Protein AF-A0A818TMG9-F1 (afdb_monomer)

Solvent-accessible surface area (backbone atoms only — not comparable to full-atom values): 14726 Å² total; per-residue (Å²): 117,69,69,59,56,52,51,51,50,52,51,52,54,36,52,55,29,45,72,35,75,83,38,34,40,68,67,54,45,50,50,51,46,13,65,74,52,80,69,39,73,81,71,35,60,86,77,73,32,95,39,64,68,59,38,59,67,67,41,64,84,41,36,49,74,47,98,86,59,34,30,35,49,52,77,47,87,91,46,41,65,60,38,54,53,46,64,66,52,84,73,81,87,70,95,73,90,76,69,72,63,61,55,57,51,53,54,50,51,52,51,48,56,51,48,52,54,50,51,54,50,50,52,51,52,53,48,53,51,50,55,57,50,49,56,56,51,53,50,49,52,51,51,53,51,53,54,52,52,53,51,56,55,50,53,59,58,68,77,42,61,64,64,56,47,55,69,49,39,72,75,70,58,78,70,61,100,72,84,87,75,86,82,87,82,79,88,83,83,75,87,87,76,92,72,78,87,75,96,78,71,88,81,86,71,87,80,78,73,69,70,68,72,69,59,66,78,67,69,67,63,67,65,61,59,51,51,53,51,53,54,51,54,61,66,71,74,113

Radius of gyration: 45.26 Å; Cα contacts (8 Å, |Δi|>4): 96; chains: 1; bounding box: 99×104×79 Å

Foldseek 3Di:
DVVVVVVVVLVLLLVVQLLDLQADALVRSQVVSCVVVVNDGDPQVVVPDPDSVVSVVVVVVFWDADPVRGIHGQDDPVCVVSSVVSNPDDDPDPDDPDRPVVVVVVNVVVVVVVVVVVVVVVVVVVVVVVVVVVVVVVVVVVVVVVVVVVVVVVVVCVPPVPVVCVVCVVVVCVPPPPPPPPDPPPPPDDDDDDDDDDPDDDPPDDDDPPPVVVVVVPPPPVVVVVVVVVVVVVVVVD

pLDDT: mean 73.1, std 17.94, range [38.41, 95.94]

Structure (mmCIF, N/CA/C/O backbone):
data_AF-A0A818TMG9-F1
#
_entry.id   AF-A0A818TMG9-F1
#
loop_
_atom_site.group_PDB
_atom_site.id
_atom_site.type_symbol
_atom_site.label_atom_id
_atom_site.label_alt_id
_atom_site.label_comp_id
_atom_site.label_asym_id
_atom_site.label_entity_id
_atom_site.label_seq_id
_atom_site.pdbx_PDB_ins_code
_atom_site.Cartn_x
_atom_site.Cartn_y
_atom_site.Cartn_z
_atom_site.occupancy
_atom_site.B_iso_or_equiv
_atom_site.auth_seq_id
_atom_site.auth_comp_id
_atom_site.auth_asym_id
_atom_site.auth_atom_id
_atom_site.pdbx_PDB_model_num
ATOM 1 N N . MET A 1 1 ? 17.417 10.042 -9.779 1.00 57.03 1 MET A N 1
ATOM 2 C CA . MET A 1 1 ? 16.668 11.303 -9.579 1.00 57.03 1 MET A CA 1
ATOM 3 C C . MET A 1 1 ? 15.155 11.076 -9.611 1.00 57.03 1 MET A C 1
ATOM 5 O O . MET A 1 1 ? 14.476 11.553 -8.721 1.00 57.03 1 MET A O 1
ATOM 9 N N . THR A 1 2 ? 14.623 10.282 -10.547 1.00 68.62 2 THR A N 1
ATOM 10 C CA . THR A 1 2 ? 13.173 10.015 -10.686 1.00 68.62 2 THR A CA 1
ATOM 11 C C . THR A 1 2 ? 12.514 9.327 -9.482 1.00 68.62 2 THR A C 1
ATOM 13 O O . THR A 1 2 ? 11.373 9.634 -9.156 1.00 68.62 2 THR A O 1
ATOM 16 N N . LEU A 1 3 ? 13.229 8.436 -8.782 1.00 75.69 3 LEU A N 1
ATOM 17 C CA . LEU A 1 3 ? 12.678 7.707 -7.631 1.00 75.69 3 LEU A CA 1
ATOM 18 C C . LEU A 1 3 ? 12.387 8.595 -6.408 1.00 75.69 3 LEU A C 1
ATOM 20 O O . LEU A 1 3 ? 11.441 8.303 -5.683 1.00 75.69 3 LEU A O 1
ATOM 24 N N . SER A 1 4 ? 13.160 9.666 -6.170 1.00 87.12 4 SER A N 1
ATOM 25 C CA . SER A 1 4 ? 12.869 10.576 -5.047 1.00 87.12 4 SER A CA 1
ATOM 26 C C . SER A 1 4 ? 11.625 11.408 -5.335 1.00 87.12 4 SER A C 1
ATOM 28 O O . SER A 1 4 ? 10.724 11.456 -4.506 1.00 87.12 4 SER A O 1
ATOM 30 N N . LEU A 1 5 ? 11.524 11.942 -6.556 1.00 91.25 5 LEU A N 1
ATOM 31 C CA . LEU A 1 5 ? 10.373 12.722 -7.004 1.00 91.25 5 LEU A CA 1
ATOM 32 C C . LEU A 1 5 ? 9.076 11.899 -6.994 1.00 91.25 5 LEU A C 1
ATOM 34 O O . LEU A 1 5 ? 8.038 12.386 -6.559 1.00 91.25 5 LEU A O 1
ATOM 38 N N . LEU A 1 6 ? 9.127 10.635 -7.433 1.00 93.25 6 LEU A N 1
ATOM 39 C CA . LEU A 1 6 ? 7.961 9.751 -7.370 1.00 93.25 6 LEU A CA 1
ATOM 40 C C . LEU A 1 6 ? 7.491 9.558 -5.923 1.00 93.25 6 LEU A C 1
ATOM 42 O O . LEU A 1 6 ? 6.294 9.602 -5.657 1.00 93.25 6 LEU A O 1
ATOM 46 N N . ASN A 1 7 ? 8.419 9.360 -4.985 1.00 93.88 7 ASN A N 1
ATOM 47 C CA . ASN A 1 7 ? 8.078 9.185 -3.575 1.00 93.88 7 ASN A CA 1
ATOM 48 C C . ASN A 1 7 ? 7.481 10.454 -2.957 1.00 93.88 7 ASN A C 1
ATOM 50 O O . ASN A 1 7 ? 6.524 10.347 -2.194 1.00 93.88 7 ASN A O 1
ATOM 54 N N . GLU A 1 8 ? 8.001 11.630 -3.304 1.00 93.00 8 GLU A N 1
ATOM 55 C CA . GLU A 1 8 ? 7.434 12.920 -2.889 1.00 93.00 8 GLU A CA 1
ATOM 56 C C . GLU A 1 8 ? 5.980 13.042 -3.359 1.00 93.00 8 GLU A C 1
ATOM 58 O O . GLU A 1 8 ? 5.075 13.195 -2.540 1.00 93.00 8 GLU A O 1
ATOM 63 N N . ILE A 1 9 ? 5.722 12.806 -4.646 1.00 94.62 9 ILE A N 1
ATOM 64 C CA . ILE A 1 9 ? 4.367 12.864 -5.214 1.00 94.62 9 ILE A CA 1
ATOM 65 C C . ILE A 1 9 ? 3.441 11.827 -4.575 1.00 94.62 9 ILE A C 1
ATOM 67 O O . ILE A 1 9 ? 2.286 12.123 -4.275 1.00 94.62 9 ILE A O 1
ATOM 71 N N . LYS A 1 10 ? 3.935 10.613 -4.302 1.00 94.81 10 LYS A N 1
ATOM 72 C CA . LYS A 1 10 ? 3.170 9.589 -3.576 1.00 94.81 10 LYS A CA 1
ATOM 73 C C . LYS A 1 10 ? 2.763 10.060 -2.176 1.00 94.81 10 LYS A C 1
ATOM 75 O O . LYS A 1 10 ? 1.670 9.729 -1.716 1.00 94.81 10 LYS A O 1
ATOM 80 N N . ILE A 1 11 ? 3.630 10.794 -1.479 1.00 93.75 11 ILE A N 1
ATOM 81 C CA . ILE A 1 11 ? 3.336 11.352 -0.152 1.00 93.75 11 ILE A CA 1
ATOM 82 C C . ILE A 1 11 ? 2.299 12.473 -0.265 1.00 93.75 11 ILE A C 1
ATOM 84 O O . ILE A 1 11 ? 1.338 12.485 0.507 1.00 93.75 11 ILE A O 1
ATOM 88 N N . GLU A 1 12 ? 2.446 13.365 -1.241 1.00 94.75 12 GLU A N 1
ATOM 89 C CA . GLU A 1 12 ? 1.509 14.465 -1.499 1.00 94.75 12 GLU A CA 1
ATOM 90 C C . GLU A 1 12 ? 0.109 13.940 -1.843 1.00 94.75 12 GLU A C 1
ATOM 92 O O . GLU A 1 12 ? -0.856 14.268 -1.152 1.00 94.75 12 GLU A O 1
ATOM 97 N N . ILE A 1 13 ? -0.003 13.041 -2.830 1.00 95.62 13 ILE A N 1
ATOM 98 C CA . ILE A 1 13 ? -1.274 12.411 -3.226 1.00 95.62 13 ILE A CA 1
ATOM 99 C C . ILE A 1 13 ? -1.918 11.708 -2.032 1.00 95.62 13 ILE A C 1
ATOM 101 O O . ILE A 1 13 ? -3.108 11.884 -1.771 1.00 95.62 13 ILE A O 1
ATOM 105 N N . ARG A 1 14 ? -1.143 10.928 -1.270 1.00 94.69 14 ARG A N 1
ATOM 106 C CA . ARG A 1 14 ? -1.666 10.236 -0.087 1.00 94.69 14 ARG A CA 1
ATOM 107 C C . ARG A 1 14 ? -2.196 11.231 0.949 1.00 94.69 14 ARG A C 1
ATOM 109 O O . ARG A 1 14 ? -3.233 10.972 1.550 1.00 94.69 14 ARG A O 1
ATOM 116 N N . SER A 1 15 ? -1.518 12.359 1.142 1.00 93.31 15 SER A N 1
ATOM 117 C CA . SER A 1 15 ? -1.939 13.398 2.090 1.00 93.31 15 SER A CA 1
ATOM 118 C C . SER A 1 15 ? -3.270 14.036 1.684 1.00 93.31 15 SER A C 1
ATOM 120 O O . SER A 1 15 ? -4.144 14.201 2.535 1.00 93.31 15 SER A O 1
ATOM 122 N N . LEU A 1 16 ? -3.458 14.308 0.389 1.00 94.94 16 LEU A N 1
ATOM 123 C CA . LEU A 1 16 ? -4.722 14.806 -0.173 1.00 94.94 16 LEU A CA 1
ATOM 124 C C . LEU A 1 16 ? -5.857 13.784 -0.036 1.00 94.94 16 LEU A C 1
ATOM 126 O O . LEU A 1 16 ? -6.971 14.111 0.365 1.00 94.94 16 LEU A O 1
ATOM 130 N N . LEU A 1 17 ? -5.575 12.513 -0.312 1.00 94.69 17 LEU A N 1
ATOM 131 C CA . LEU A 1 17 ? -6.577 11.457 -0.189 1.00 94.69 17 LEU A CA 1
ATOM 132 C C . LEU A 1 17 ? -6.974 11.197 1.273 1.00 94.69 17 LEU A C 1
ATOM 134 O O . LEU A 1 17 ? -8.136 10.909 1.541 1.00 94.69 17 LEU A O 1
ATOM 138 N N . ILE A 1 18 ? -6.042 11.313 2.227 1.00 93.56 18 ILE A N 1
ATOM 139 C CA . ILE A 1 18 ? -6.335 11.167 3.664 1.00 93.56 18 ILE A CA 1
ATOM 140 C C . ILE A 1 18 ? -7.182 12.329 4.185 1.00 93.56 18 ILE A C 1
ATOM 142 O O . ILE A 1 18 ? -8.024 12.111 5.056 1.00 93.56 18 ILE A O 1
ATOM 146 N N . SER A 1 19 ? -6.971 13.551 3.689 1.00 91.00 19 SER A N 1
ATOM 147 C CA . SER A 1 19 ? -7.768 14.709 4.104 1.00 91.00 19 SER A CA 1
ATOM 148 C C . SER A 1 19 ? -9.190 14.677 3.529 1.00 91.00 19 SER A C 1
ATOM 150 O O . SER A 1 19 ? -10.103 15.247 4.134 1.00 91.00 19 SER A O 1
ATOM 152 N N . SER A 1 20 ? -9.415 13.959 2.421 1.00 90.31 20 SER A N 1
ATOM 153 C CA . SER A 1 20 ? -10.741 13.775 1.830 1.00 90.31 20 SER A CA 1
ATOM 154 C C . SER A 1 20 ? -11.499 12.576 2.411 1.00 90.31 20 SER A C 1
ATOM 156 O O . SER A 1 20 ? -11.312 11.418 2.036 1.00 90.31 20 SER A O 1
ATOM 158 N N . LYS A 1 21 ? -12.467 12.871 3.283 1.00 87.06 21 LYS A N 1
ATOM 159 C CA . LYS A 1 21 ? -13.330 11.873 3.939 1.00 87.06 21 LYS A CA 1
ATOM 160 C C . LYS A 1 21 ? -14.105 10.958 2.976 1.00 87.06 21 LYS A C 1
ATOM 162 O O . LYS A 1 21 ? -14.376 9.800 3.302 1.00 87.06 21 LYS A O 1
ATOM 167 N N . ASN A 1 22 ? -14.525 11.490 1.827 1.00 87.44 22 ASN A N 1
ATOM 168 C CA . ASN A 1 22 ? -15.419 10.800 0.889 1.00 87.44 22 ASN A CA 1
ATOM 169 C C . ASN A 1 22 ? -14.693 10.252 -0.348 1.00 87.44 22 ASN A C 1
ATOM 171 O O . ASN A 1 22 ? -15.359 9.701 -1.227 1.00 87.44 22 ASN A O 1
ATOM 175 N N . GLY A 1 23 ? -13.362 10.357 -0.389 1.00 90.38 23 GLY A N 1
ATOM 176 C CA . GLY A 1 23 ? -12.576 10.112 -1.594 1.00 90.38 23 GLY A CA 1
ATOM 177 C C . GLY A 1 23 ? -12.655 11.282 -2.573 1.00 90.38 23 GLY A C 1
ATOM 178 O O . GLY A 1 23 ? -13.418 12.228 -2.369 1.00 90.38 23 GLY A O 1
ATOM 179 N N . LEU A 1 24 ? -11.842 11.217 -3.621 1.00 94.19 24 LEU A N 1
ATOM 180 C CA . LEU A 1 24 ? -11.755 12.233 -4.672 1.00 94.19 24 LEU A CA 1
ATOM 181 C C . LEU A 1 24 ? -11.955 11.576 -6.034 1.00 94.19 24 LEU A C 1
ATOM 183 O O . LEU A 1 24 ? -11.473 10.471 -6.266 1.00 94.19 24 LEU A O 1
ATOM 187 N N . THR A 1 25 ? -12.651 12.236 -6.944 1.00 95.62 25 THR A N 1
ATOM 188 C CA . THR A 1 25 ? -12.585 11.887 -8.370 1.00 95.62 25 THR A CA 1
ATOM 189 C C . THR A 1 25 ? -11.199 12.214 -8.936 1.00 95.62 25 THR A C 1
ATOM 191 O O . THR A 1 25 ? -10.402 12.903 -8.298 1.00 95.62 25 THR A O 1
ATOM 194 N N . GLU A 1 26 ? -10.883 11.710 -10.131 1.00 95.19 26 GLU A N 1
ATOM 195 C CA . GLU A 1 26 ? -9.617 12.036 -10.804 1.00 95.19 26 GLU A CA 1
ATOM 196 C C . GLU A 1 26 ? -9.458 13.552 -11.006 1.00 95.19 26 GLU A C 1
ATOM 198 O O . GLU A 1 26 ? -8.417 14.107 -10.660 1.00 95.19 26 GLU A O 1
ATOM 203 N N . ASP A 1 27 ? -10.523 14.227 -11.446 1.00 94.38 27 ASP A N 1
ATOM 204 C CA . ASP A 1 27 ? -10.530 15.677 -11.657 1.00 94.38 27 ASP A CA 1
ATOM 205 C C . ASP A 1 27 ? -10.357 16.458 -10.347 1.00 94.38 27 ASP A C 1
ATOM 207 O O . ASP A 1 27 ? -9.554 17.391 -10.282 1.00 94.38 27 ASP A O 1
ATOM 211 N N . GLU A 1 28 ? -11.069 16.062 -9.283 1.00 94.69 28 GLU A N 1
ATOM 212 C CA . GLU A 1 28 ? -10.927 16.671 -7.952 1.00 94.69 28 GLU A CA 1
ATOM 213 C C . GLU A 1 28 ? -9.511 16.478 -7.403 1.00 94.69 28 GLU A C 1
ATOM 215 O O . GLU A 1 28 ? -8.923 17.420 -6.882 1.00 94.69 28 GLU A O 1
ATOM 220 N N . LEU A 1 29 ? -8.921 15.290 -7.572 1.00 95.88 29 LEU A N 1
ATOM 221 C CA . LEU A 1 29 ? -7.553 15.023 -7.136 1.00 95.88 29 LEU A CA 1
ATOM 222 C C . LEU A 1 29 ? -6.546 15.899 -7.888 1.00 95.88 29 LEU A C 1
ATOM 224 O O . LEU A 1 29 ? -5.635 16.448 -7.271 1.00 95.88 29 LEU A O 1
ATOM 228 N N . CYS A 1 30 ? -6.691 16.045 -9.204 1.00 94.38 30 CYS A N 1
ATOM 229 C CA . CYS A 1 30 ? -5.815 16.904 -9.999 1.00 94.38 30 CYS A CA 1
ATOM 230 C C . CYS A 1 30 ? -5.963 18.380 -9.632 1.00 94.38 30 CYS A C 1
ATOM 232 O O . CYS A 1 30 ? -4.962 19.097 -9.552 1.00 94.38 30 CYS A O 1
ATOM 234 N N . HIS A 1 31 ? -7.194 18.823 -9.383 1.00 93.81 31 HIS A N 1
ATOM 235 C CA . HIS A 1 31 ? -7.480 20.172 -8.921 1.00 93.81 31 HIS A CA 1
ATOM 236 C C . HIS A 1 31 ? -6.847 20.443 -7.551 1.00 93.81 31 HIS A C 1
ATOM 238 O O . HIS A 1 31 ? -6.072 21.390 -7.408 1.00 93.81 31 HIS A O 1
ATOM 244 N N . ASP A 1 32 ? -7.102 19.576 -6.571 1.00 94.12 32 ASP A N 1
ATOM 245 C CA . ASP A 1 32 ? -6.579 19.703 -5.211 1.00 94.12 32 ASP A CA 1
ATOM 246 C C . ASP A 1 32 ? -5.051 19.610 -5.185 1.00 94.12 32 ASP A C 1
ATOM 248 O O . ASP A 1 32 ? -4.397 20.364 -4.465 1.00 94.12 32 ASP A O 1
ATOM 252 N N . TYR A 1 33 ? -4.461 18.745 -6.016 1.00 95.69 33 TYR A N 1
ATOM 253 C CA . TYR A 1 33 ? -3.010 18.656 -6.179 1.00 95.69 33 TYR A CA 1
ATOM 254 C C . TYR A 1 33 ? -2.419 19.962 -6.704 1.00 95.69 33 TYR A C 1
ATOM 256 O O . TYR A 1 33 ? -1.413 20.440 -6.178 1.00 95.69 33 TYR A O 1
ATOM 264 N N . SER A 1 34 ? -3.063 20.564 -7.705 1.00 93.62 34 SER A N 1
ATOM 265 C CA . SER A 1 34 ? -2.645 21.857 -8.240 1.00 93.62 34 SER A CA 1
ATOM 266 C C . SER A 1 34 ? -2.726 22.949 -7.177 1.00 93.62 34 SER A C 1
ATOM 268 O O . SER A 1 34 ? -1.765 23.695 -6.994 1.00 93.62 34 SER A O 1
ATOM 270 N N . LEU A 1 35 ? -3.813 23.006 -6.407 1.00 91.62 35 LEU A N 1
ATOM 271 C CA . LEU A 1 35 ? -3.950 23.968 -5.312 1.00 91.62 35 LEU A CA 1
ATOM 272 C C . LEU A 1 35 ? -2.899 23.761 -4.215 1.00 91.62 35 LEU A C 1
ATOM 274 O O . LEU A 1 35 ? -2.324 24.733 -3.726 1.00 91.62 35 LEU A O 1
ATOM 278 N N . PHE A 1 36 ? -2.626 22.510 -3.853 1.00 91.50 36 PHE A N 1
ATOM 279 C CA . PHE A 1 36 ? -1.655 22.153 -2.823 1.00 91.50 36 PHE A CA 1
ATOM 280 C C . PHE A 1 36 ? -0.215 22.496 -3.229 1.00 91.50 36 PHE A C 1
ATOM 282 O O . PHE A 1 36 ? 0.558 22.985 -2.408 1.00 91.50 36 PHE A O 1
ATOM 289 N N . ASN A 1 37 ? 0.131 22.319 -4.507 1.00 90.44 37 ASN A N 1
ATOM 290 C CA . ASN A 1 37 ? 1.486 22.499 -5.030 1.00 90.44 37 ASN A CA 1
ATOM 291 C C . ASN A 1 37 ? 1.687 23.817 -5.792 1.00 90.44 37 ASN A C 1
ATOM 2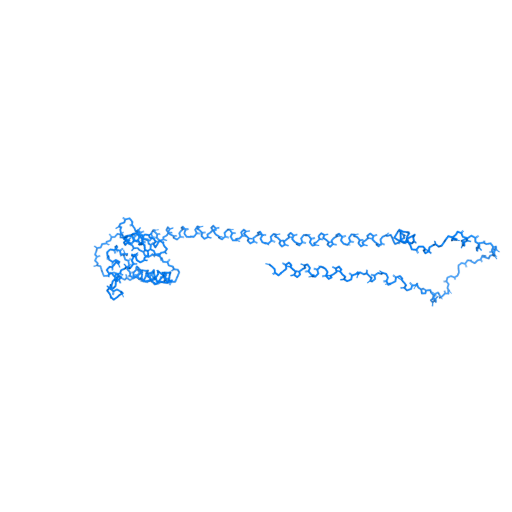93 O O . ASN A 1 37 ? 2.374 23.856 -6.813 1.00 90.44 37 ASN A O 1
ATOM 297 N N . SER A 1 38 ? 1.112 24.918 -5.298 1.00 89.94 38 SER A N 1
ATOM 298 C CA . SER A 1 38 ? 1.291 26.263 -5.879 1.00 89.94 38 SER A CA 1
ATOM 299 C C . SER A 1 38 ? 0.966 26.331 -7.380 1.00 89.94 38 SER A C 1
ATOM 301 O O . SER A 1 38 ? 1.742 26.856 -8.174 1.00 89.94 38 SER A O 1
ATOM 303 N N . GLN A 1 39 ? -0.186 25.785 -7.770 1.00 86.94 39 GLN A N 1
ATOM 304 C CA . GLN A 1 39 ? -0.701 25.703 -9.145 1.00 86.94 39 GLN A CA 1
ATOM 305 C C . GLN A 1 39 ? 0.080 24.771 -10.086 1.00 86.94 39 GLN A C 1
ATOM 307 O O . GLN A 1 39 ? -0.144 24.773 -11.297 1.00 86.94 39 GLN A O 1
ATOM 312 N N . ARG A 1 40 ? 0.962 23.917 -9.559 1.00 88.81 40 ARG A N 1
ATOM 313 C CA . ARG A 1 40 ? 1.687 22.931 -10.367 1.00 88.81 40 ARG A CA 1
ATOM 314 C C . ARG A 1 40 ? 0.791 21.755 -10.764 1.00 88.81 40 ARG A C 1
ATOM 316 O O . ARG A 1 40 ? 0.129 21.154 -9.927 1.00 88.81 40 ARG A O 1
ATOM 323 N N . LEU A 1 41 ? 0.815 21.387 -12.044 1.00 91.69 41 LEU A N 1
ATOM 324 C CA . LEU A 1 41 ? 0.120 20.196 -12.539 1.00 91.69 41 LEU A CA 1
ATOM 325 C C . LEU A 1 41 ? 0.798 18.906 -12.064 1.00 91.69 41 LEU A C 1
ATOM 327 O O . LEU A 1 41 ? 2.013 18.866 -11.859 1.00 91.69 41 LEU A O 1
ATOM 331 N N . LEU A 1 42 ? 0.006 17.840 -11.937 1.00 92.75 42 LEU A N 1
ATOM 332 C CA . LEU A 1 42 ? 0.506 16.508 -11.615 1.00 92.75 42 LEU A CA 1
ATOM 333 C C . LEU A 1 42 ? 1.447 16.022 -12.736 1.00 92.75 42 LEU A C 1
ATOM 335 O O . LEU A 1 42 ? 0.992 15.894 -13.872 1.00 92.75 42 LEU A O 1
ATOM 339 N N . PRO A 1 43 ? 2.737 15.748 -12.465 1.00 92.44 43 PRO A N 1
ATOM 340 C CA . PRO A 1 43 ? 3.714 15.471 -13.518 1.00 92.44 43 PRO A CA 1
ATOM 341 C C . PRO A 1 43 ? 3.753 13.975 -13.880 1.00 92.44 43 PRO A C 1
ATOM 343 O O . PRO A 1 43 ? 4.725 13.276 -13.594 1.00 92.44 43 PRO A O 1
ATOM 346 N N . TYR A 1 44 ? 2.666 13.457 -14.458 1.00 94.00 44 TYR A N 1
ATOM 347 C CA . TYR A 1 44 ? 2.547 12.045 -14.862 1.00 94.00 44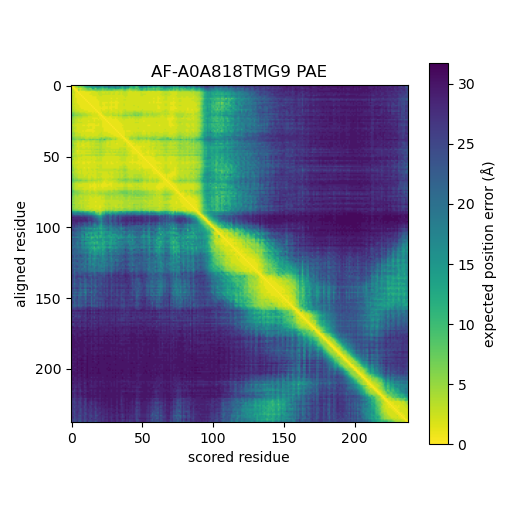 TYR A CA 1
ATOM 348 C C . TYR A 1 44 ? 3.409 11.694 -16.088 1.00 94.00 44 TYR A C 1
ATOM 350 O O . TYR A 1 44 ? 3.917 10.577 -16.209 1.00 94.00 44 TYR A O 1
ATOM 358 N N . ASP A 1 45 ? 3.609 12.671 -16.966 1.00 93.81 45 ASP A N 1
ATOM 359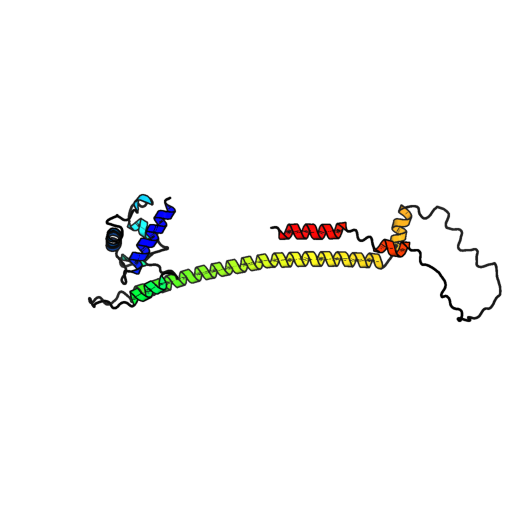 C CA . ASP A 1 45 ? 4.401 12.610 -18.193 1.00 93.81 45 ASP A CA 1
ATOM 360 C C . ASP A 1 45 ? 5.883 12.323 -17.915 1.00 93.81 45 ASP A C 1
ATOM 362 O O . ASP A 1 45 ? 6.503 11.502 -18.592 1.00 93.81 45 ASP A O 1
ATOM 366 N N . ILE A 1 46 ? 6.434 12.913 -16.849 1.00 92.75 46 ILE A N 1
ATOM 367 C CA . ILE A 1 46 ? 7.829 12.711 -16.423 1.00 92.75 46 ILE A CA 1
ATOM 368 C C . ILE A 1 46 ? 8.098 11.244 -16.042 1.00 92.75 46 ILE A C 1
ATOM 370 O O . ILE A 1 46 ? 9.233 10.770 -16.134 1.00 92.75 46 ILE A O 1
ATOM 374 N N . PHE A 1 47 ? 7.063 10.502 -15.637 1.00 92.38 47 PHE A N 1
ATOM 375 C CA . PHE A 1 47 ? 7.164 9.080 -15.302 1.00 92.38 47 PHE A CA 1
ATOM 376 C C . PHE A 1 47 ? 6.862 8.144 -16.481 1.00 92.38 47 PHE A C 1
ATOM 378 O O . PHE A 1 47 ? 6.889 6.928 -16.301 1.00 92.38 47 PHE A O 1
ATOM 385 N N . GLY A 1 48 ? 6.618 8.686 -17.679 1.00 93.44 48 GLY A N 1
ATOM 386 C CA . GLY A 1 48 ? 6.385 7.911 -18.899 1.00 93.44 48 GLY A CA 1
ATOM 387 C C . GLY A 1 48 ? 4.942 7.446 -19.100 1.00 9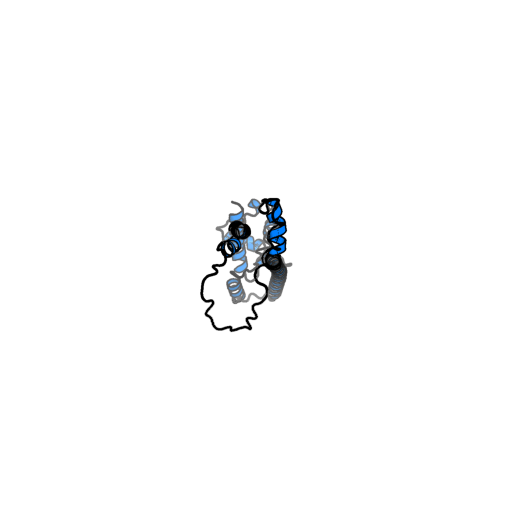3.44 48 GLY A C 1
ATOM 388 O O . GLY A 1 48 ? 4.713 6.549 -19.908 1.00 93.44 48 GLY A O 1
ATOM 389 N N . TYR A 1 49 ? 3.974 8.030 -18.389 1.00 95.88 49 TYR A N 1
ATOM 390 C CA . TYR A 1 49 ? 2.556 7.721 -18.583 1.00 95.88 49 TYR A CA 1
ATOM 391 C C . TYR A 1 49 ? 1.926 8.648 -19.621 1.00 95.88 49 TYR A C 1
ATOM 393 O O . TYR A 1 49 ? 2.207 9.844 -19.655 1.00 95.88 49 TYR A O 1
ATOM 401 N N . SER A 1 50 ? 1.048 8.094 -20.458 1.00 94.19 50 SER A N 1
ATOM 402 C CA . SER A 1 50 ? 0.321 8.857 -21.481 1.00 94.19 50 SER A CA 1
ATOM 403 C C . SER A 1 50 ? -0.891 9.595 -20.918 1.00 94.19 50 SER A C 1
ATOM 405 O O . SER A 1 50 ? -1.297 10.612 -21.474 1.00 94.19 50 SER A O 1
ATOM 407 N N . THR A 1 51 ? -1.465 9.095 -19.822 1.00 95.44 51 THR A N 1
ATOM 408 C CA . THR A 1 51 ? -2.619 9.701 -19.158 1.00 95.44 51 THR A CA 1
ATOM 409 C C . THR A 1 51 ? -2.434 9.741 -17.642 1.00 95.44 51 THR A C 1
ATOM 411 O O . THR A 1 51 ? -1.697 8.939 -17.059 1.00 95.44 51 THR A O 1
ATOM 414 N N . ILE A 1 52 ? -3.139 10.669 -16.990 1.00 94.50 52 ILE A N 1
ATOM 415 C CA . ILE A 1 52 ? -3.219 10.747 -15.524 1.00 94.50 52 ILE A CA 1
ATOM 416 C C . ILE A 1 52 ? -3.828 9.464 -14.967 1.00 94.50 52 ILE A C 1
ATOM 418 O O . ILE A 1 52 ? -3.323 8.919 -13.987 1.00 94.50 52 ILE A O 1
ATOM 422 N N . THR A 1 53 ? -4.874 8.957 -15.617 1.00 94.38 53 THR A N 1
ATOM 423 C CA . THR A 1 53 ? -5.526 7.703 -15.252 1.00 94.38 53 THR A CA 1
ATOM 424 C C . THR A 1 53 ? -4.521 6.552 -15.182 1.00 94.38 53 THR A C 1
ATOM 426 O O . THR A 1 53 ? -4.485 5.842 -14.177 1.00 94.38 53 THR A O 1
ATOM 429 N N . ASP A 1 54 ? -3.658 6.397 -16.191 1.00 95.25 54 ASP A N 1
ATOM 430 C CA . ASP A 1 54 ? -2.629 5.348 -16.210 1.00 95.25 54 ASP A CA 1
ATOM 431 C C . ASP A 1 54 ? -1.612 5.530 -15.082 1.00 95.25 54 ASP A C 1
ATOM 433 O O . ASP A 1 54 ? -1.238 4.563 -14.412 1.00 95.25 54 ASP A O 1
ATOM 437 N N . PHE A 1 55 ? -1.208 6.776 -14.823 1.00 95.94 55 PHE A N 1
ATOM 438 C CA . PHE A 1 55 ? -0.317 7.085 -13.713 1.00 95.94 55 PHE A CA 1
ATOM 439 C C . PHE A 1 55 ? -0.951 6.725 -12.372 1.00 95.94 55 PHE A C 1
ATOM 441 O O . PHE A 1 55 ? -0.345 5.984 -11.604 1.00 95.94 55 PHE A O 1
ATOM 448 N N . LEU A 1 56 ? -2.178 7.160 -12.091 1.00 95.12 56 LEU A N 1
ATOM 449 C CA . LEU A 1 56 ? -2.864 6.846 -10.837 1.00 95.12 56 LEU A CA 1
ATOM 450 C C . LEU A 1 56 ? -3.096 5.338 -10.681 1.00 95.12 56 LEU A C 1
ATOM 452 O O . LEU A 1 56 ? -2.875 4.803 -9.596 1.00 95.12 56 LEU A O 1
ATOM 456 N N . ASN A 1 57 ? -3.445 4.634 -11.761 1.00 93.75 57 ASN A N 1
ATOM 457 C CA . ASN A 1 57 ? -3.596 3.176 -11.763 1.00 93.75 57 ASN A CA 1
ATOM 458 C C . ASN A 1 57 ? -2.283 2.439 -11.461 1.00 93.75 57 ASN A C 1
ATOM 460 O O . ASN A 1 57 ? -2.319 1.319 -10.957 1.00 93.75 57 ASN A O 1
ATOM 464 N N . SER A 1 58 ? -1.124 3.051 -11.723 1.00 94.56 58 SER A N 1
ATOM 465 C CA . SER A 1 58 ? 0.175 2.480 -11.349 1.00 94.56 58 SER A CA 1
ATOM 466 C C . SER A 1 58 ? 0.456 2.558 -9.839 1.00 94.56 58 SER A C 1
ATOM 468 O O . SER A 1 58 ? 1.199 1.734 -9.302 1.00 94.56 58 SER A O 1
ATOM 470 N N . LEU A 1 59 ? -0.172 3.500 -9.122 1.00 94.19 59 LEU A N 1
ATOM 471 C CA . LEU A 1 59 ? 0.075 3.793 -7.702 1.00 94.19 59 LEU A CA 1
ATOM 472 C C . LEU A 1 59 ? -0.758 2.908 -6.756 1.00 94.19 59 LEU A C 1
ATOM 474 O O . LEU A 1 59 ? -1.270 3.364 -5.733 1.00 94.19 59 LEU A O 1
ATOM 478 N N . THR A 1 60 ? -0.877 1.618 -7.077 1.00 91.81 60 THR A N 1
ATOM 479 C CA . THR A 1 60 ? -1.686 0.639 -6.315 1.00 91.81 60 THR A CA 1
ATOM 480 C C . THR A 1 60 ? -1.227 0.413 -4.871 1.00 91.81 60 THR A C 1
ATOM 482 O O . THR A 1 60 ? -1.909 -0.261 -4.104 1.00 91.81 60 THR A O 1
ATOM 485 N N . ASP A 1 61 ? -0.070 0.948 -4.483 1.00 91.75 61 ASP A N 1
ATOM 486 C CA . ASP A 1 61 ? 0.454 0.902 -3.121 1.00 91.75 61 ASP A CA 1
ATOM 487 C C . ASP A 1 61 ? -0.064 2.039 -2.228 1.00 91.75 61 ASP A C 1
ATOM 489 O O . ASP A 1 61 ? -0.014 1.919 -1.002 1.00 91.75 61 ASP A O 1
ATOM 493 N N . ILE A 1 62 ? -0.549 3.141 -2.814 1.00 93.62 62 ILE A N 1
ATOM 494 C CA . ILE A 1 62 ? -0.968 4.336 -2.061 1.00 93.62 62 ILE A CA 1
ATOM 495 C C . ILE A 1 62 ? -2.460 4.631 -2.181 1.00 93.62 62 ILE A C 1
ATOM 497 O O . ILE A 1 62 ? -3.002 5.325 -1.320 1.00 93.62 62 ILE A O 1
ATOM 501 N N . LEU A 1 63 ? -3.110 4.159 -3.245 1.00 94.38 63 LEU A N 1
ATOM 502 C CA . LEU A 1 63 ? -4.503 4.462 -3.539 1.00 94.38 63 LEU A CA 1
ATOM 503 C C . LEU A 1 63 ? -5.246 3.244 -4.074 1.00 94.38 63 LEU A C 1
ATOM 505 O O . LEU A 1 63 ? -4.651 2.314 -4.618 1.00 94.38 63 LEU A O 1
ATOM 509 N N . TYR A 1 64 ? -6.566 3.283 -3.944 1.00 91.25 64 TYR A N 1
ATOM 510 C CA . TYR A 1 64 ? -7.467 2.374 -4.634 1.00 91.25 64 TYR A CA 1
ATOM 511 C C . TYR A 1 64 ? -8.567 3.168 -5.338 1.00 91.25 64 TYR A C 1
ATOM 513 O O . TYR A 1 64 ? -8.993 4.224 -4.864 1.00 91.25 64 TYR A O 1
ATOM 521 N N . ARG A 1 65 ? -9.031 2.649 -6.476 1.00 92.31 65 ARG A N 1
ATOM 522 C CA . ARG A 1 65 ? -10.126 3.226 -7.259 1.00 92.31 65 ARG A CA 1
ATOM 523 C C . ARG A 1 65 ? -11.372 2.360 -7.092 1.00 92.31 65 ARG A C 1
ATOM 525 O O . ARG A 1 65 ? -11.324 1.155 -7.322 1.00 92.31 65 ARG A O 1
ATOM 532 N N . SER A 1 66 ? -12.465 2.972 -6.655 1.00 90.56 66 SER A N 1
ATOM 533 C CA . SER A 1 66 ? -13.779 2.336 -6.545 1.00 90.56 66 SER A CA 1
ATOM 534 C C . SER A 1 66 ? -14.421 2.171 -7.926 1.00 90.56 66 SER A C 1
ATOM 536 O O . SER A 1 66 ? -14.122 2.936 -8.846 1.00 90.56 66 SER A O 1
ATOM 538 N N . SER A 1 67 ? -15.362 1.232 -8.052 1.00 87.50 67 SER A N 1
ATOM 539 C CA . SER A 1 67 ? -16.218 1.069 -9.241 1.00 87.50 67 SER A CA 1
ATOM 540 C C . SER A 1 67 ? -16.931 2.360 -9.641 1.00 87.50 67 SER A C 1
ATOM 542 O O . SER A 1 67 ? -17.190 2.593 -10.816 1.00 87.50 67 SER A O 1
ATOM 544 N N . ASP A 1 68 ? -17.208 3.212 -8.655 1.00 87.44 68 ASP A N 1
ATOM 545 C CA . ASP A 1 68 ? -17.970 4.449 -8.816 1.00 87.44 68 ASP A CA 1
ATOM 546 C C . ASP A 1 68 ? -17.094 5.634 -9.272 1.00 87.44 68 ASP A C 1
ATOM 548 O O . ASP A 1 68 ? -17.554 6.773 -9.282 1.00 87.44 68 ASP A O 1
ATOM 552 N N . GLY A 1 69 ? -15.814 5.394 -9.588 1.00 87.94 69 GLY A N 1
ATOM 553 C CA . GLY A 1 69 ? -14.871 6.411 -10.072 1.00 87.94 69 GLY A CA 1
ATOM 554 C C . GLY A 1 69 ? -14.174 7.234 -8.981 1.00 87.94 69 GLY A C 1
ATOM 555 O O . GLY A 1 69 ? -13.329 8.068 -9.296 1.00 87.94 69 GLY A O 1
ATOM 556 N N . TYR A 1 70 ? -14.479 6.987 -7.704 1.00 92.56 70 TYR A N 1
ATOM 557 C CA . TYR A 1 70 ? -13.814 7.643 -6.574 1.00 92.56 70 TYR A CA 1
ATOM 558 C C . TYR A 1 70 ? -12.492 6.965 -6.213 1.00 92.56 70 TYR A C 1
ATOM 560 O O . TYR A 1 70 ? -12.372 5.739 -6.226 1.00 92.56 70 TYR A O 1
ATOM 568 N N . ILE A 1 71 ? -11.519 7.783 -5.840 1.00 94.69 71 ILE A N 1
ATOM 569 C CA . ILE A 1 71 ? -10.172 7.409 -5.436 1.00 94.69 71 ILE A CA 1
ATOM 570 C C . ILE A 1 71 ? -10.042 7.616 -3.937 1.00 94.69 71 ILE A C 1
ATOM 572 O O . ILE A 1 71 ? -10.463 8.629 -3.375 1.00 94.69 71 ILE A O 1
ATOM 576 N N . TYR A 1 72 ? -9.427 6.639 -3.295 1.00 93.88 72 TYR A N 1
ATOM 577 C CA . TYR A 1 72 ? -9.343 6.539 -1.855 1.00 93.88 72 TYR A CA 1
ATOM 578 C C . TYR A 1 72 ? -7.926 6.169 -1.414 1.00 93.88 72 TYR A C 1
ATOM 580 O O . TYR A 1 72 ? -7.231 5.456 -2.143 1.00 93.88 72 TYR A O 1
ATOM 588 N N . PRO A 1 73 ? -7.485 6.604 -0.221 1.00 94.12 73 PRO A N 1
ATOM 589 C CA . PRO A 1 73 ? -6.149 6.290 0.261 1.00 94.12 73 PRO A CA 1
ATOM 590 C C . PRO A 1 73 ? -6.052 4.835 0.727 1.00 94.12 73 PRO A C 1
ATOM 592 O O . PRO A 1 73 ? -6.936 4.317 1.414 1.00 94.12 73 PRO A O 1
ATOM 595 N N . ILE A 1 74 ? -4.914 4.208 0.443 1.00 92.69 74 ILE A N 1
ATOM 596 C CA . ILE A 1 74 ? -4.452 3.033 1.177 1.00 92.69 74 ILE A CA 1
ATOM 597 C C . ILE A 1 74 ? -3.728 3.530 2.424 1.00 92.69 74 ILE A C 1
ATOM 599 O O . ILE A 1 74 ? -2.734 4.257 2.357 1.00 92.69 74 ILE A O 1
ATOM 603 N N . VAL A 1 75 ? -4.270 3.148 3.576 1.00 89.31 75 VAL A N 1
ATOM 604 C CA . VAL A 1 75 ? -3.828 3.644 4.876 1.00 89.31 75 VAL A CA 1
ATOM 605 C C . VAL A 1 75 ? -2.764 2.721 5.459 1.00 89.31 75 VAL A C 1
ATOM 607 O O . VAL A 1 75 ? -2.945 1.504 5.544 1.00 89.31 75 VAL A O 1
ATOM 610 N N . ASP A 1 76 ? -1.668 3.326 5.902 1.00 88.25 76 ASP A N 1
ATOM 611 C CA . ASP A 1 76 ? -0.574 2.652 6.592 1.00 88.25 76 ASP A CA 1
ATOM 612 C C . ASP A 1 76 ? -0.660 2.873 8.103 1.00 88.25 76 ASP A C 1
ATOM 614 O O . ASP A 1 76 ? -1.338 3.782 8.575 1.00 88.25 76 ASP A O 1
ATOM 618 N N . GLN A 1 77 ? 0.074 2.074 8.882 1.00 88.00 77 GLN A N 1
ATOM 619 C CA . GLN A 1 77 ? 0.086 2.171 10.351 1.00 88.00 77 GLN A CA 1
ATOM 620 C C . GLN A 1 77 ? 0.409 3.591 10.851 1.00 88.00 77 GLN A C 1
ATOM 622 O O . GLN A 1 77 ? -0.138 4.047 11.851 1.00 88.00 77 GLN A O 1
ATOM 627 N N . THR A 1 78 ? 1.265 4.318 10.130 1.00 86.94 78 THR A N 1
ATOM 628 C CA . THR A 1 78 ? 1.646 5.699 10.458 1.00 86.94 78 THR A CA 1
ATOM 629 C C . THR A 1 78 ? 0.519 6.701 10.213 1.00 86.94 78 THR A C 1
A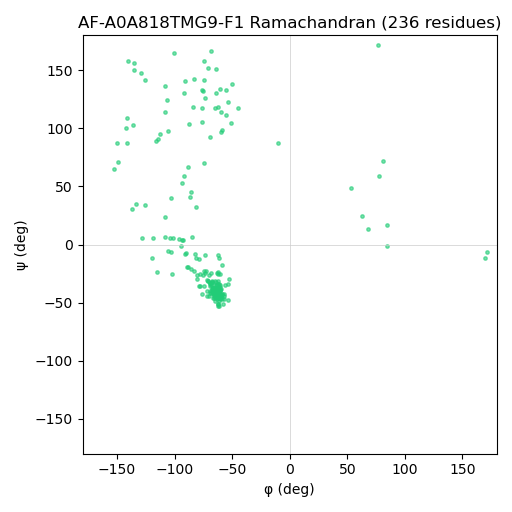TOM 631 O O . THR A 1 78 ? 0.410 7.686 10.937 1.00 86.94 78 THR A O 1
ATOM 634 N N . THR A 1 79 ? -0.344 6.448 9.228 1.00 87.94 79 THR A N 1
ATOM 635 C CA . THR A 1 79 ? -1.422 7.354 8.801 1.00 87.94 79 THR A CA 1
ATOM 636 C C . THR A 1 79 ? -2.803 6.931 9.305 1.00 87.94 79 THR A C 1
ATOM 638 O O . THR A 1 79 ? -3.759 7.696 9.198 1.00 87.94 79 THR A O 1
ATOM 641 N N . GLU A 1 80 ? -2.909 5.756 9.932 1.00 90.25 80 GLU A N 1
ATOM 642 C CA . GLU A 1 80 ? -4.162 5.179 10.424 1.00 90.25 80 GLU A CA 1
ATOM 643 C C . GLU A 1 80 ? -4.878 6.060 11.446 1.00 90.25 80 GLU A C 1
ATOM 645 O O . GLU A 1 80 ? -6.092 6.249 11.361 1.00 90.25 80 GLU A O 1
ATOM 650 N N . HIS A 1 81 ? -4.139 6.625 12.400 1.00 90.12 81 HIS A N 1
ATOM 651 C CA . HIS A 1 81 ? -4.725 7.476 13.430 1.00 90.12 81 HIS A CA 1
ATOM 652 C C . HIS A 1 81 ? -5.303 8.772 12.836 1.00 90.12 81 HIS A C 1
ATOM 654 O O . HIS A 1 81 ? -6.437 9.128 13.152 1.00 90.12 81 HIS A O 1
ATOM 660 N N . ILE A 1 82 ? -4.575 9.426 11.920 1.00 90.12 82 ILE A N 1
ATOM 661 C CA . ILE A 1 82 ? -5.030 10.638 11.218 1.00 90.12 82 ILE A CA 1
ATOM 662 C C . ILE A 1 82 ? -6.277 10.321 10.401 1.00 90.12 82 ILE A C 1
ATOM 664 O O . ILE A 1 82 ? -7.286 11.012 10.516 1.00 90.12 82 ILE A O 1
ATOM 668 N N . PHE A 1 83 ? -6.234 9.235 9.630 1.00 89.44 83 PHE A N 1
ATOM 669 C CA . PHE A 1 83 ? -7.356 8.815 8.807 1.00 89.44 83 PHE A CA 1
ATOM 670 C C . PHE A 1 83 ? -8.613 8.560 9.651 1.00 89.44 83 PHE A C 1
ATOM 672 O O . PHE A 1 83 ? -9.681 9.089 9.350 1.00 89.44 83 PHE A O 1
ATOM 679 N N . LYS A 1 84 ? -8.493 7.834 10.771 1.00 89.25 84 LYS A N 1
ATOM 680 C CA . LYS A 1 84 ? -9.611 7.621 11.707 1.00 89.25 84 LYS A CA 1
ATOM 681 C C . LYS A 1 84 ? -10.166 8.936 12.248 1.00 89.25 84 LYS A C 1
ATOM 683 O O . LYS A 1 84 ? -11.387 9.087 12.300 1.00 89.25 84 LYS A O 1
ATOM 688 N N . PHE A 1 85 ? -9.303 9.888 12.608 1.00 89.56 85 PHE A N 1
ATOM 689 C CA . PHE A 1 85 ? -9.747 11.207 13.053 1.00 89.56 85 PHE A CA 1
ATOM 690 C C . PHE A 1 85 ? -10.532 11.940 11.964 1.00 89.56 85 PHE A C 1
ATOM 692 O O . PHE A 1 85 ? -11.617 12.441 12.255 1.00 89.56 85 PHE A O 1
ATOM 699 N N . VAL A 1 86 ? -10.050 11.949 10.716 1.00 88.62 86 VAL A N 1
ATOM 700 C CA . VAL A 1 86 ? -10.756 12.564 9.577 1.00 88.62 86 VAL A CA 1
ATOM 701 C C . VAL A 1 86 ? -12.117 11.898 9.347 1.00 88.62 86 VAL A C 1
ATOM 703 O O . VAL A 1 86 ? -13.134 12.589 9.247 1.00 88.62 86 VAL A O 1
ATOM 706 N N . GLN A 1 87 ? -12.193 10.563 9.383 1.00 87.31 87 GLN A 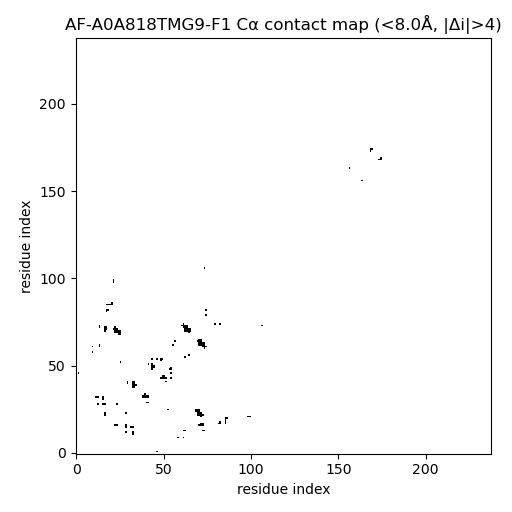N 1
ATOM 707 C CA . GLN A 1 87 ? -13.461 9.840 9.211 1.00 87.31 87 GLN A CA 1
ATOM 708 C C . GLN A 1 87 ? -14.489 10.158 10.306 1.00 87.31 87 GLN A C 1
ATOM 710 O O . GLN A 1 87 ? -15.699 10.172 10.045 1.00 87.31 87 GLN A O 1
ATOM 715 N N . GLN A 1 88 ? -14.031 10.458 11.520 1.00 87.81 88 GLN A N 1
ATOM 716 C CA . GLN A 1 88 ? -14.885 10.820 12.653 1.00 87.81 88 GLN A CA 1
ATOM 717 C C . GLN A 1 88 ? -15.327 12.290 12.644 1.00 87.81 88 GLN A C 1
ATOM 719 O O . GLN A 1 88 ? -16.245 12.651 13.386 1.00 87.81 88 GLN A O 1
ATOM 724 N N . GLN A 1 89 ? -14.746 13.143 11.791 1.00 86.50 89 GLN A N 1
ATOM 725 C CA . GLN A 1 89 ? -15.154 14.544 11.699 1.00 86.50 89 GLN A CA 1
ATOM 726 C C . GLN A 1 89 ? -16.625 14.655 11.292 1.00 86.50 89 GLN A C 1
ATOM 728 O O . GLN A 1 89 ? -17.101 13.995 10.359 1.00 86.50 89 GLN A O 1
ATOM 733 N N . ARG A 1 90 ? -17.365 15.510 12.003 1.00 84.19 90 ARG A N 1
ATOM 734 C CA . ARG A 1 90 ? -18.777 15.775 11.719 1.00 84.19 90 ARG A CA 1
ATOM 735 C C . ARG A 1 90 ? -18.894 16.445 10.355 1.00 84.19 90 ARG A C 1
ATOM 737 O O . ARG A 1 90 ? -18.413 17.558 10.163 1.00 84.19 90 ARG A O 1
ATOM 744 N N . THR A 1 91 ? -19.574 15.795 9.418 1.00 71.38 91 THR A N 1
ATOM 745 C CA . THR A 1 91 ? -19.939 16.435 8.157 1.00 71.38 91 THR A CA 1
ATOM 746 C C . THR A 1 91 ? -21.069 17.422 8.434 1.00 71.38 91 THR A C 1
ATOM 748 O O . THR A 1 91 ? -22.098 17.066 9.013 1.00 71.38 91 THR A O 1
ATOM 751 N N . LYS A 1 92 ? -20.894 18.689 8.038 1.00 63.31 92 LYS A N 1
ATOM 752 C CA . LYS A 1 92 ? -22.033 19.609 7.936 1.00 63.31 92 LYS A CA 1
ATOM 753 C C . LYS A 1 92 ? -22.988 18.974 6.923 1.00 63.31 92 LYS A C 1
ATOM 755 O O . LYS A 1 92 ? -22.596 18.767 5.778 1.00 63.31 92 LYS A O 1
ATOM 760 N N . LYS A 1 93 ? -24.179 18.555 7.368 1.00 50.31 93 LYS A N 1
ATOM 761 C CA . LYS A 1 93 ? -25.145 17.798 6.557 1.00 50.31 93 LYS A CA 1
ATOM 762 C C . LYS A 1 93 ? -25.398 18.507 5.217 1.00 50.31 93 LYS A C 1
ATOM 764 O O . LYS A 1 93 ? -26.148 19.474 5.167 1.00 50.31 93 LYS A O 1
ATOM 769 N N . LYS A 1 94 ? -24.831 17.976 4.134 1.00 49.88 94 LYS A N 1
ATOM 770 C CA . LYS A 1 94 ? -25.463 17.981 2.814 1.00 49.88 94 LYS A CA 1
ATOM 771 C C . LYS A 1 94 ? -25.866 16.535 2.554 1.00 49.88 94 LYS A C 1
ATOM 773 O O . LYS A 1 94 ? -25.031 15.637 2.557 1.00 49.88 94 LYS A O 1
ATOM 778 N N . THR A 1 95 ? -27.169 16.315 2.490 1.00 47.34 95 THR A N 1
ATOM 779 C CA . THR A 1 95 ? -27.832 15.015 2.411 1.00 47.34 95 THR A CA 1
ATOM 780 C C . THR A 1 95 ? -27.391 14.242 1.167 1.00 47.34 95 THR A C 1
ATOM 782 O O . THR A 1 95 ? -27.953 14.463 0.105 1.00 47.34 95 THR A O 1
ATOM 785 N N . ILE A 1 96 ? -26.423 13.328 1.289 1.00 47.00 96 ILE A N 1
ATOM 786 C CA . ILE A 1 96 ? -26.279 12.157 0.407 1.00 47.00 96 ILE A CA 1
ATOM 787 C C . ILE A 1 96 ? -25.831 10.982 1.288 1.00 47.00 96 ILE A C 1
ATOM 789 O O . ILE A 1 96 ? -24.646 10.746 1.517 1.00 47.00 96 ILE A O 1
ATOM 793 N N . ASN A 1 97 ? -26.812 10.281 1.854 1.00 53.78 97 ASN A N 1
ATOM 794 C CA . ASN A 1 97 ? -26.611 9.013 2.550 1.00 53.78 97 ASN A CA 1
ATOM 795 C C . ASN A 1 97 ? -26.409 7.915 1.499 1.00 53.78 97 ASN A C 1
ATOM 797 O O . ASN A 1 97 ? -27.358 7.694 0.757 1.00 53.78 97 ASN A O 1
ATOM 801 N N . THR A 1 98 ? -25.233 7.261 1.474 1.00 49.72 98 THR A N 1
ATOM 802 C CA . THR A 1 98 ? -25.021 5.827 1.104 1.00 49.72 98 THR A CA 1
ATOM 803 C C . THR A 1 98 ? -23.550 5.407 0.920 1.00 49.72 98 THR A C 1
ATOM 805 O O . THR A 1 98 ? -23.281 4.214 0.877 1.00 49.72 98 THR A O 1
ATOM 808 N N . LYS A 1 99 ? -22.567 6.319 0.854 1.00 53.81 99 LYS A N 1
ATOM 809 C CA . LYS A 1 99 ? -21.200 5.973 0.382 1.00 53.81 99 LYS A CA 1
ATOM 810 C C . LYS A 1 99 ? -20.179 5.521 1.442 1.00 53.81 99 LYS A C 1
ATOM 812 O O . LYS A 1 99 ? -19.092 5.078 1.097 1.00 53.81 99 LYS A O 1
ATOM 817 N N . GLN A 1 100 ? -20.492 5.619 2.737 1.00 54.97 100 GLN A N 1
ATOM 818 C CA . GLN A 1 100 ? -19.546 5.219 3.794 1.00 54.97 100 GLN A CA 1
ATOM 819 C C . GLN A 1 100 ? -19.396 3.695 3.944 1.00 54.97 100 GLN A C 1
ATOM 821 O O . GLN A 1 100 ? -18.378 3.236 4.455 1.00 54.97 100 GLN A O 1
ATOM 826 N N . THR A 1 101 ? -20.383 2.904 3.516 1.00 52.78 101 THR A N 1
ATOM 827 C CA . THR A 1 101 ? -20.396 1.445 3.713 1.00 52.78 101 THR A CA 1
ATOM 828 C C . THR A 1 101 ? -19.513 0.698 2.715 1.00 52.78 101 THR A C 1
ATOM 830 O O . THR A 1 101 ? -18.857 -0.266 3.103 1.00 52.78 101 THR A O 1
ATOM 833 N N . SER A 1 102 ? -19.429 1.162 1.465 1.00 54.19 102 SER A N 1
ATOM 834 C CA . SER A 1 102 ? -18.583 0.557 0.428 1.00 54.19 102 SER A CA 1
ATOM 835 C C . SER A 1 102 ? -17.092 0.713 0.742 1.00 54.19 102 SER A C 1
ATOM 837 O O . SER A 1 102 ? -16.338 -0.249 0.643 1.00 54.19 102 SER A O 1
ATOM 839 N N . PHE A 1 103 ? -16.667 1.881 1.230 1.00 57.41 103 PHE A N 1
ATOM 840 C CA . PHE A 1 103 ? -15.270 2.136 1.596 1.00 57.41 103 PHE A CA 1
ATOM 841 C C . PHE A 1 103 ? -14.760 1.233 2.736 1.00 57.41 103 PHE A C 1
ATOM 843 O O . PHE A 1 103 ? -13.657 0.688 2.661 1.00 57.41 103 PHE A O 1
ATOM 850 N N . VAL A 1 104 ? -15.562 1.053 3.795 1.00 61.81 104 VAL A N 1
ATOM 851 C CA . VAL A 1 104 ? -15.191 0.208 4.946 1.00 61.81 104 VAL A CA 1
ATOM 852 C C . VAL A 1 104 ? -14.984 -1.247 4.513 1.00 61.81 104 VAL A C 1
ATOM 854 O O . VAL A 1 104 ? -14.062 -1.899 5.002 1.00 61.81 104 VAL A O 1
ATOM 857 N N . TYR A 1 105 ? -15.790 -1.729 3.563 1.00 59.84 105 TYR A N 1
ATOM 858 C CA . TYR A 1 105 ? -15.659 -3.069 2.993 1.00 59.84 105 TYR A CA 1
ATOM 859 C C . TYR A 1 105 ? -14.343 -3.239 2.215 1.00 59.84 105 TYR A C 1
ATOM 861 O O . TYR A 1 105 ? -13.577 -4.160 2.497 1.00 59.84 105 TYR A O 1
ATOM 869 N N . TYR A 1 106 ? -14.004 -2.304 1.320 1.00 63.19 106 TYR A N 1
ATOM 870 C CA . TYR A 1 106 ? -12.757 -2.382 0.545 1.00 63.19 106 TYR A CA 1
ATOM 871 C C . TYR A 1 106 ? -11.500 -2.302 1.417 1.00 63.19 106 TYR A C 1
ATOM 873 O O . TYR A 1 106 ? -10.511 -2.989 1.155 1.00 63.19 106 TYR A O 1
ATOM 881 N N . GLN A 1 107 ? -11.529 -1.518 2.498 1.00 60.50 107 GLN A N 1
ATOM 882 C CA . GLN A 1 107 ? -10.398 -1.464 3.421 1.00 60.50 107 GLN A CA 1
ATOM 883 C C . GLN A 1 107 ? -10.234 -2.765 4.220 1.00 60.50 107 GLN A C 1
ATOM 885 O O . GLN A 1 107 ? -9.106 -3.175 4.503 1.00 60.50 107 GLN A O 1
ATOM 890 N N . GLN A 1 108 ? -11.330 -3.449 4.556 1.00 64.56 108 GLN A N 1
ATOM 891 C CA . GLN A 1 108 ? -11.273 -4.785 5.156 1.00 64.56 108 GLN A CA 1
ATOM 892 C C . GLN A 1 108 ? -10.702 -5.820 4.181 1.00 64.56 108 GLN A C 1
ATOM 894 O O . GLN A 1 108 ? -9.830 -6.594 4.574 1.00 64.56 108 GLN A O 1
ATOM 899 N N . GLU A 1 109 ? -11.120 -5.794 2.916 1.00 67.06 109 GLU A N 1
ATOM 900 C CA . GLU A 1 109 ? -10.625 -6.703 1.877 1.00 67.06 109 GLU A CA 1
ATOM 901 C C . GLU A 1 109 ? -9.127 -6.498 1.597 1.00 67.06 109 GLU A C 1
ATOM 903 O O . GLU A 1 109 ? -8.353 -7.458 1.613 1.00 67.06 109 GLU A O 1
ATOM 908 N N . TYR A 1 110 ? -8.669 -5.247 1.467 1.00 68.94 110 TYR A N 1
ATOM 909 C CA . TYR A 1 110 ? -7.241 -4.941 1.327 1.00 68.94 110 TYR A CA 1
ATOM 910 C C . TYR A 1 110 ? -6.425 -5.438 2.530 1.00 68.94 110 TYR A C 1
ATOM 912 O O . TYR A 1 110 ? -5.364 -6.050 2.369 1.00 68.94 110 TYR A O 1
ATOM 920 N N . ASN A 1 111 ? -6.932 -5.226 3.749 1.00 69.25 111 ASN A N 1
ATOM 921 C CA . ASN A 1 111 ? -6.283 -5.708 4.965 1.00 69.25 111 ASN A CA 1
ATOM 922 C C . ASN A 1 111 ? -6.233 -7.241 5.026 1.00 69.25 111 ASN A C 1
ATOM 924 O O . ASN A 1 111 ? -5.210 -7.786 5.442 1.00 69.25 111 ASN A O 1
ATOM 928 N N . TYR A 1 112 ? -7.278 -7.936 4.571 1.00 72.44 112 TYR A N 1
ATOM 929 C CA . TYR A 1 112 ? -7.301 -9.396 4.476 1.00 72.44 112 TYR A CA 1
ATOM 930 C C . TYR A 1 112 ? -6.234 -9.916 3.503 1.00 72.44 112 TYR A C 1
ATOM 932 O O . TYR A 1 112 ? -5.390 -10.730 3.884 1.00 72.44 112 TYR A O 1
ATOM 940 N N . VAL A 1 113 ? -6.188 -9.376 2.281 1.00 70.00 113 VAL A N 1
ATOM 941 C CA . VAL A 1 113 ? -5.190 -9.752 1.262 1.00 70.00 113 VAL A CA 1
ATOM 942 C C . VAL A 1 113 ? -3.766 -9.460 1.749 1.00 70.00 113 VAL A C 1
ATOM 944 O O . VAL A 1 113 ? -2.844 -10.259 1.543 1.00 70.00 113 VAL A O 1
ATOM 947 N N . ARG A 1 114 ? -3.566 -8.333 2.445 1.00 74.12 114 ARG A N 1
ATOM 948 C CA . ARG A 1 114 ? -2.285 -7.979 3.074 1.00 74.12 114 ARG A CA 1
ATOM 949 C C . ARG A 1 114 ? -1.897 -8.984 4.159 1.00 74.12 114 ARG A C 1
ATOM 951 O O . ARG A 1 114 ? -0.759 -9.452 4.161 1.00 74.12 114 ARG A O 1
ATOM 958 N N . GLN A 1 115 ? -2.816 -9.345 5.055 1.00 71.06 115 GLN A N 1
ATOM 959 C CA . GLN A 1 115 ? -2.571 -10.329 6.114 1.00 71.06 115 GLN A CA 1
ATOM 960 C C . GLN A 1 115 ? -2.258 -11.718 5.552 1.00 71.06 115 GLN A C 1
ATOM 962 O O . GLN A 1 115 ? -1.356 -12.388 6.056 1.00 71.06 115 GLN A O 1
ATOM 967 N N . GLU A 1 116 ? -2.929 -12.137 4.481 1.00 78.50 116 GLU A N 1
ATOM 968 C CA . GLU A 1 116 ? -2.668 -13.419 3.828 1.00 78.50 116 GLU A CA 1
ATOM 969 C C . GLU A 1 116 ? -1.256 -13.466 3.220 1.00 78.50 116 GLU A C 1
ATOM 971 O O . GLU A 1 116 ? -0.513 -14.431 3.433 1.00 78.50 116 GLU A O 1
ATOM 976 N N . LYS A 1 117 ? -0.842 -12.398 2.524 1.00 74.12 117 LYS A N 1
ATOM 977 C CA . LYS A 1 117 ? 0.525 -12.263 1.993 1.00 74.12 117 LYS A CA 1
ATOM 978 C C . LYS A 1 117 ? 1.567 -12.288 3.111 1.00 74.12 117 LYS A C 1
ATOM 980 O O . LYS A 1 117 ? 2.548 -13.026 3.008 1.00 74.12 117 LYS A O 1
ATOM 985 N N . VAL A 1 118 ? 1.337 -11.547 4.198 1.00 73.69 118 VAL A N 1
ATOM 986 C CA . VAL A 1 118 ? 2.231 -11.534 5.368 1.00 73.69 118 VAL A CA 1
ATOM 987 C C . VAL A 1 118 ? 2.296 -12.917 6.022 1.00 73.69 118 VAL A C 1
ATOM 989 O O . VAL A 1 118 ? 3.388 -13.383 6.324 1.00 73.69 118 VAL A O 1
ATOM 992 N N . SER A 1 119 ? 1.170 -13.620 6.168 1.00 82.62 119 SER A N 1
ATOM 993 C CA . SER A 1 119 ? 1.111 -14.980 6.728 1.00 82.62 119 SER A CA 1
ATOM 994 C C . SER A 1 119 ? 1.882 -16.000 5.883 1.00 82.62 119 SER A C 1
ATOM 996 O O . SER A 1 119 ? 2.620 -16.836 6.406 1.00 82.62 119 SER A O 1
ATOM 998 N N . LYS A 1 120 ? 1.773 -15.922 4.552 1.00 82.94 120 LYS A N 1
ATOM 999 C CA . LYS A 1 120 ? 2.574 -16.758 3.643 1.00 82.94 120 LYS A CA 1
ATOM 1000 C C . LYS A 1 120 ? 4.065 -16.440 3.775 1.00 82.94 120 LYS A C 1
ATOM 1002 O O . LYS A 1 120 ? 4.879 -17.357 3.871 1.00 82.94 120 LYS A O 1
ATOM 1007 N N . MET A 1 121 ? 4.421 -15.159 3.852 1.00 79.00 121 MET A N 1
ATOM 1008 C CA . MET A 1 121 ? 5.809 -14.724 4.001 1.00 79.00 121 MET A CA 1
ATOM 1009 C C . MET A 1 121 ? 6.414 -15.158 5.344 1.00 79.00 121 MET A C 1
ATOM 1011 O O . MET A 1 121 ? 7.539 -15.649 5.367 1.00 79.00 121 MET A O 1
ATOM 1015 N N . THR A 1 122 ? 5.673 -15.066 6.452 1.00 83.31 122 THR A N 1
ATOM 1016 C CA . THR A 1 122 ? 6.151 -15.521 7.769 1.00 83.31 122 THR A CA 1
ATOM 1017 C C . THR A 1 122 ? 6.328 -17.035 7.825 1.00 83.31 122 THR A C 1
ATOM 1019 O O . THR A 1 122 ? 7.317 -17.503 8.385 1.00 83.31 122 THR A O 1
ATOM 1022 N N . LYS A 1 123 ? 5.453 -17.819 7.180 1.00 86.75 123 LYS A N 1
ATOM 1023 C CA . LYS A 1 123 ? 5.646 -19.275 7.032 1.00 86.75 123 LYS A CA 1
ATOM 1024 C C . LYS A 1 123 ? 6.940 -19.606 6.288 1.00 86.75 123 LYS A C 1
ATOM 1026 O O . LYS A 1 123 ? 7.685 -20.474 6.737 1.00 86.75 123 LYS A O 1
ATOM 1031 N N . ILE A 1 124 ? 7.236 -18.890 5.200 1.00 84.94 124 ILE A N 1
ATOM 1032 C CA . ILE A 1 124 ? 8.485 -19.062 4.441 1.00 84.94 124 ILE A CA 1
ATOM 1033 C C . ILE A 1 124 ? 9.697 -18.693 5.304 1.00 84.94 124 ILE A C 1
ATOM 1035 O O . ILE A 1 124 ? 10.662 -19.451 5.355 1.00 84.94 124 ILE A O 1
ATOM 1039 N N . GLN A 1 125 ? 9.643 -17.575 6.031 1.00 85.81 125 GLN A N 1
ATOM 1040 C CA . GLN A 1 125 ? 10.728 -17.153 6.926 1.00 85.81 125 GLN A CA 1
ATOM 1041 C C . GLN A 1 125 ? 10.981 -18.178 8.040 1.00 85.81 125 GLN A C 1
ATOM 1043 O O . GLN A 1 125 ? 12.122 -18.574 8.273 1.00 85.81 125 GLN A O 1
ATOM 1048 N N . ASN A 1 126 ? 9.921 -18.690 8.668 1.00 86.50 126 ASN A N 1
ATOM 1049 C CA . ASN A 1 126 ? 10.024 -19.731 9.692 1.00 86.50 126 ASN A CA 1
ATOM 1050 C C . ASN A 1 126 ? 10.582 -21.044 9.123 1.00 86.50 126 ASN A C 1
ATOM 1052 O O . ASN A 1 126 ? 11.378 -21.713 9.781 1.00 86.50 126 ASN A O 1
ATOM 1056 N N . PHE A 1 127 ? 10.217 -21.399 7.889 1.00 85.56 127 PHE A N 1
ATOM 1057 C CA . PHE A 1 127 ? 10.767 -22.562 7.196 1.00 85.56 127 PHE A CA 1
ATOM 1058 C C . PHE A 1 127 ? 12.264 -22.399 6.891 1.00 85.56 127 PHE A C 1
ATOM 1060 O O . PHE A 1 127 ? 13.052 -23.291 7.205 1.00 85.56 127 PHE A O 1
ATOM 1067 N N . ILE A 1 128 ? 12.683 -21.241 6.370 1.00 81.62 128 ILE A N 1
ATOM 1068 C CA . ILE A 1 128 ? 14.101 -20.918 6.141 1.00 81.62 128 ILE A CA 1
ATOM 1069 C C . ILE A 1 128 ? 14.881 -20.985 7.458 1.00 81.62 128 ILE A C 1
ATOM 1071 O O . ILE A 1 128 ? 15.968 -21.567 7.511 1.00 81.62 128 ILE A O 1
ATOM 1075 N N . GLN A 1 129 ? 14.314 -20.449 8.539 1.00 81.81 129 GLN A N 1
ATOM 1076 C CA . GLN A 1 129 ? 14.933 -20.487 9.859 1.00 81.81 129 GLN A CA 1
ATOM 1077 C C . GLN A 1 129 ? 15.044 -21.919 10.403 1.00 81.81 129 GLN A C 1
ATOM 1079 O O . GLN A 1 129 ? 16.077 -22.282 10.970 1.00 81.81 129 GLN A O 1
ATOM 1084 N N . SER A 1 130 ? 14.030 -22.757 10.176 1.00 81.00 130 SER A N 1
ATOM 1085 C CA . SER A 1 130 ? 14.062 -24.183 10.514 1.00 81.00 130 SER A CA 1
ATOM 1086 C C . SER A 1 130 ? 15.162 -24.922 9.744 1.00 81.00 130 SER A C 1
ATOM 1088 O O . SER A 1 130 ? 15.981 -25.611 10.353 1.00 81.00 130 SER A O 1
ATOM 1090 N N . ILE A 1 131 ? 15.289 -24.691 8.432 1.00 74.75 131 ILE A N 1
ATOM 1091 C CA . ILE A 1 131 ? 16.372 -25.265 7.615 1.00 74.75 131 ILE A CA 1
ATOM 1092 C C . ILE A 1 131 ? 17.747 -24.807 8.108 1.00 74.75 131 ILE A C 1
ATOM 1094 O O . ILE A 1 131 ? 18.678 -25.611 8.213 1.00 74.75 131 ILE A O 1
ATOM 1098 N N . ARG A 1 132 ? 17.894 -23.521 8.446 1.00 77.44 132 ARG A N 1
ATOM 1099 C CA . ARG A 1 132 ? 19.150 -22.978 8.982 1.00 77.44 132 ARG A CA 1
ATOM 1100 C C . ARG A 1 132 ? 19.509 -23.612 10.328 1.00 77.44 132 ARG A C 1
ATOM 1102 O O . ARG A 1 132 ? 20.686 -23.859 10.585 1.00 77.44 132 ARG A O 1
ATOM 1109 N N . SER A 1 133 ? 18.510 -23.922 11.153 1.00 80.62 133 SER A N 1
ATOM 1110 C CA . SER A 1 133 ? 18.683 -24.657 12.409 1.00 80.62 133 SER A CA 1
ATOM 1111 C C . SER A 1 133 ? 19.078 -26.123 12.176 1.00 80.62 133 SER A C 1
ATOM 1113 O O . SER A 1 133 ? 19.991 -26.628 12.829 1.00 80.62 133 SER A O 1
ATOM 1115 N N . MET A 1 134 ? 18.493 -26.791 11.175 1.00 81.12 134 MET A N 1
ATOM 1116 C CA . MET A 1 134 ? 18.835 -28.178 10.832 1.00 81.12 134 MET A CA 1
ATOM 1117 C C . MET A 1 134 ? 20.293 -28.344 10.383 1.00 81.12 134 MET A C 1
ATOM 1119 O O . MET A 1 134 ? 20.917 -29.342 10.732 1.00 81.12 134 MET A O 1
ATOM 1123 N N . LYS A 1 135 ? 20.890 -27.360 9.693 1.00 76.56 135 LYS A N 1
ATOM 1124 C CA . LYS A 1 135 ? 22.333 -27.391 9.371 1.00 76.56 135 LYS A CA 1
ATOM 1125 C C . LYS A 1 135 ? 23.212 -27.391 10.626 1.00 76.56 135 LYS A C 1
ATOM 1127 O O . LYS A 1 135 ? 24.211 -28.103 10.663 1.00 76.56 135 LYS A O 1
ATOM 1132 N N . LYS A 1 136 ? 22.824 -26.646 11.669 1.00 77.06 136 LYS A N 1
ATOM 1133 C CA . LYS A 1 136 ? 23.525 -26.654 12.965 1.00 77.06 136 LYS A CA 1
ATOM 1134 C C . LYS A 1 136 ? 23.380 -28.002 13.670 1.00 77.06 136 LYS A C 1
ATOM 1136 O O . LYS A 1 136 ? 24.350 -28.491 14.238 1.00 77.06 136 LYS A O 1
ATOM 1141 N N . PHE A 1 137 ? 22.202 -28.622 13.587 1.00 77.12 137 PHE A N 1
ATOM 1142 C CA . PHE A 1 137 ? 21.975 -29.965 14.124 1.00 77.12 137 PHE A CA 1
ATOM 1143 C C . PHE A 1 137 ? 22.808 -31.024 13.393 1.00 77.12 137 PHE A C 1
ATOM 1145 O O . PHE A 1 137 ? 23.459 -31.840 14.035 1.00 77.12 137 PHE A O 1
ATOM 1152 N N . LEU A 1 138 ? 22.855 -30.974 12.059 1.00 78.75 138 LEU A N 1
ATOM 1153 C CA . LEU A 1 138 ? 23.638 -31.907 11.247 1.00 78.75 138 LEU A CA 1
ATOM 1154 C C . LEU A 1 138 ? 25.145 -31.735 11.490 1.00 78.75 138 LEU A C 1
ATOM 1156 O O . LEU A 1 138 ? 25.859 -32.724 11.615 1.00 78.75 138 LEU A O 1
ATOM 1160 N N . PHE A 1 139 ? 25.612 -30.495 11.662 1.00 80.44 139 PHE A N 1
ATOM 1161 C CA . PHE A 1 139 ? 26.978 -30.208 12.101 1.00 80.44 139 PHE A CA 1
ATOM 1162 C C . PHE A 1 139 ? 27.276 -30.813 13.481 1.00 80.44 139 PHE A C 1
ATOM 1164 O O . PHE A 1 139 ? 28.288 -31.490 13.648 1.00 80.44 139 PHE A O 1
ATOM 1171 N N . LEU A 1 140 ? 26.378 -30.635 14.455 1.00 79.94 140 LEU A N 1
ATOM 1172 C CA . LEU A 1 140 ? 26.540 -31.194 15.799 1.00 79.94 140 LEU A CA 1
ATOM 1173 C C . LEU A 1 140 ? 26.552 -32.731 15.780 1.00 79.94 140 LEU A C 1
ATOM 1175 O O . LEU A 1 140 ? 27.370 -33.343 16.461 1.00 79.94 140 LEU A O 1
ATOM 1179 N N . LEU A 1 141 ? 25.722 -33.352 14.938 1.00 80.12 141 LEU A N 1
ATOM 1180 C CA . LEU A 1 141 ? 25.690 -34.802 14.736 1.00 80.12 141 LEU A CA 1
ATOM 1181 C C . LEU A 1 141 ? 27.025 -35.309 14.161 1.00 80.12 141 LEU A C 1
ATOM 1183 O O . LEU A 1 141 ? 27.597 -36.265 14.682 1.00 80.12 141 LEU A O 1
ATOM 1187 N N . VAL A 1 142 ? 27.574 -34.628 13.149 1.00 86.38 142 VAL A N 1
ATOM 1188 C CA . VAL A 1 142 ? 28.894 -34.958 12.582 1.00 86.38 142 VAL A CA 1
ATOM 1189 C C . VAL A 1 142 ? 29.998 -34.819 13.634 1.00 86.38 142 VAL A C 1
ATOM 1191 O O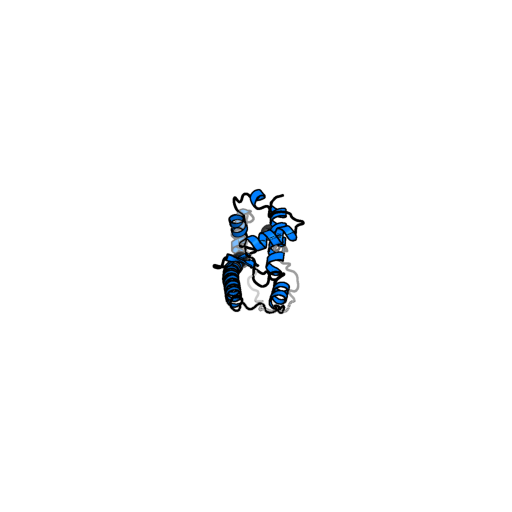 . VAL A 1 142 ? 30.820 -35.724 13.773 1.00 86.38 142 VAL A O 1
ATOM 1194 N N . VAL A 1 143 ? 29.997 -33.745 14.428 1.00 86.69 143 VAL A N 1
ATOM 1195 C CA . VAL A 1 143 ? 30.970 -33.553 15.519 1.00 86.69 143 VAL A CA 1
ATOM 1196 C C . VAL A 1 143 ? 30.858 -34.667 16.568 1.00 86.69 143 VAL A C 1
ATOM 1198 O O . VAL A 1 143 ? 31.874 -35.249 16.948 1.00 86.69 143 VAL A O 1
ATOM 1201 N N . CYS A 1 144 ? 29.645 -35.034 16.992 1.00 85.38 144 CYS A N 1
ATOM 1202 C CA . CYS A 1 144 ? 29.423 -36.136 17.934 1.00 85.38 144 CYS A CA 1
ATOM 1203 C C . CYS A 1 144 ? 29.908 -37.490 17.389 1.00 85.38 144 CYS A C 1
ATOM 1205 O O . CYS A 1 144 ? 30.509 -38.269 18.136 1.00 85.38 144 CYS A O 1
ATOM 1207 N N . LEU A 1 145 ? 29.697 -37.769 16.098 1.00 86.94 145 LEU A N 1
ATOM 1208 C CA . LEU A 1 145 ? 30.203 -38.986 15.455 1.00 86.94 145 LEU A CA 1
ATOM 1209 C C . LEU A 1 145 ? 31.734 -39.014 15.424 1.00 86.94 145 LEU A C 1
ATOM 1211 O O . LEU A 1 145 ? 32.329 -40.039 15.755 1.00 86.94 145 LEU A O 1
ATOM 1215 N N . LEU A 1 146 ? 32.380 -37.892 15.099 1.00 87.38 146 LEU A N 1
ATOM 1216 C CA . LEU A 1 146 ? 33.842 -37.795 15.097 1.00 87.38 146 LEU A CA 1
ATOM 1217 C C . LEU A 1 146 ? 34.426 -38.026 16.496 1.00 87.38 146 LEU A C 1
ATOM 1219 O O . LEU A 1 146 ? 35.360 -38.817 16.638 1.00 87.38 146 LEU A O 1
ATOM 1223 N N . ILE A 1 147 ? 33.839 -37.421 17.535 1.00 86.94 147 ILE A N 1
ATOM 1224 C CA . ILE A 1 147 ? 34.251 -37.644 18.931 1.00 86.94 147 ILE A CA 1
ATOM 1225 C C . ILE A 1 147 ? 34.103 -39.129 19.299 1.00 86.94 147 ILE A C 1
ATOM 1227 O O . ILE A 1 147 ? 35.047 -39.737 19.807 1.00 86.94 147 ILE A O 1
ATOM 1231 N N . SER A 1 148 ? 32.970 -39.746 18.957 1.00 84.06 148 SER A N 1
ATOM 1232 C CA . SER A 1 148 ? 32.705 -41.165 19.243 1.00 84.06 148 SER A CA 1
ATOM 1233 C C . SER A 1 148 ? 33.713 -42.103 18.562 1.00 84.06 148 SER A C 1
ATOM 1235 O O . SER A 1 148 ? 34.207 -43.046 19.184 1.00 84.06 148 SER A O 1
ATOM 1237 N N . ILE A 1 149 ? 34.085 -41.823 17.306 1.00 83.19 149 ILE A N 1
ATOM 1238 C CA . ILE A 1 149 ? 35.114 -42.580 16.574 1.00 83.19 149 ILE A CA 1
ATOM 1239 C C . ILE A 1 149 ? 36.482 -42.425 17.249 1.00 83.19 149 ILE A C 1
ATOM 1241 O O . ILE A 1 149 ? 37.214 -43.408 17.399 1.00 83.19 149 ILE A O 1
ATOM 1245 N N . THR A 1 150 ? 36.844 -41.213 17.684 1.00 80.25 150 THR A N 1
ATOM 1246 C CA . THR A 1 150 ? 38.128 -40.992 18.367 1.00 80.25 150 THR A CA 1
ATOM 1247 C C . THR A 1 150 ? 38.216 -41.732 19.698 1.00 80.25 150 THR A C 1
ATOM 1249 O O . THR A 1 150 ? 39.256 -42.330 19.980 1.00 80.25 150 THR A O 1
ATOM 1252 N N . GLU A 1 151 ? 37.132 -41.776 20.473 1.00 78.44 151 GLU A N 1
ATOM 1253 C CA . GLU A 1 151 ? 37.112 -42.463 21.766 1.00 78.44 151 GLU A CA 1
ATOM 1254 C C . GLU A 1 151 ? 37.128 -43.989 21.596 1.00 78.44 151 GLU A C 1
ATOM 1256 O O . GLU A 1 151 ? 37.896 -44.686 22.261 1.00 78.44 151 GLU A O 1
ATOM 1261 N N . SER A 1 152 ? 36.396 -44.516 20.608 1.00 79.19 152 SER A N 1
ATOM 1262 C CA . SER A 1 152 ? 36.474 -45.935 20.233 1.00 79.19 152 SER A CA 1
ATOM 1263 C C . SER A 1 152 ? 37.904 -46.346 19.849 1.00 79.19 152 SER A C 1
ATOM 1265 O O . SER A 1 152 ? 38.417 -47.374 20.303 1.00 79.19 152 SER A O 1
ATOM 1267 N N . ASN A 1 153 ? 38.601 -45.501 19.082 1.00 71.19 153 ASN A N 1
ATOM 1268 C CA . ASN A 1 153 ? 40.000 -45.726 18.723 1.00 71.19 153 ASN A CA 1
ATOM 1269 C C . ASN A 1 153 ? 40.952 -45.627 19.928 1.00 71.19 153 ASN A C 1
ATOM 1271 O O . ASN A 1 153 ? 41.949 -46.352 19.967 1.00 71.19 153 ASN A O 1
ATOM 1275 N N . ARG A 1 154 ? 40.663 -44.781 20.928 1.00 71.94 154 ARG A N 1
ATOM 1276 C CA . ARG A 1 154 ? 41.431 -44.723 22.185 1.00 71.94 154 ARG A CA 1
ATOM 1277 C C . ARG A 1 154 ? 41.278 -45.998 23.010 1.00 71.94 154 ARG A C 1
ATOM 1279 O O . ARG A 1 154 ? 42.294 -46.547 23.431 1.00 71.94 154 ARG A O 1
ATOM 1286 N N . HIS A 1 155 ? 40.061 -46.516 23.180 1.00 68.44 155 HIS A N 1
ATOM 1287 C CA . HIS A 1 155 ? 39.837 -47.765 23.920 1.00 68.44 155 HIS A CA 1
ATOM 1288 C C . HIS A 1 155 ? 40.559 -48.960 23.286 1.00 68.44 155 HIS A C 1
ATOM 1290 O O . HIS A 1 155 ? 41.179 -49.750 23.999 1.00 68.44 155 HIS A O 1
ATOM 1296 N N . ARG A 1 156 ? 40.583 -49.056 21.947 1.00 66.56 156 ARG A N 1
ATOM 1297 C CA . ARG A 1 156 ? 41.357 -50.097 21.240 1.00 66.56 156 ARG A CA 1
ATOM 1298 C C . ARG A 1 156 ? 42.860 -50.019 21.523 1.00 66.56 156 ARG A C 1
ATOM 1300 O O . ARG A 1 156 ? 43.504 -51.056 21.620 1.00 66.56 156 ARG A O 1
ATOM 1307 N N . ARG A 1 157 ? 43.417 -48.815 21.703 1.00 60.75 157 ARG A N 1
ATOM 1308 C CA . ARG A 1 157 ? 44.835 -48.633 22.072 1.00 60.75 157 ARG A CA 1
ATOM 1309 C C . ARG A 1 157 ? 45.131 -49.059 23.510 1.00 60.75 157 ARG A C 1
ATOM 1311 O O . ARG A 1 157 ? 46.235 -49.510 23.785 1.00 60.75 157 ARG A O 1
ATOM 1318 N N . GLN A 1 158 ? 44.167 -48.917 24.417 1.00 62.78 158 GLN A N 1
ATOM 1319 C CA . GLN A 1 158 ? 44.347 -49.275 25.827 1.00 62.78 158 GLN A CA 1
ATOM 1320 C C . GLN A 1 158 ? 44.186 -50.778 26.087 1.00 62.78 158 GLN A C 1
ATOM 1322 O O . GLN A 1 158 ? 44.829 -51.304 26.990 1.00 62.78 158 GLN A O 1
ATOM 1327 N N . HIS A 1 159 ? 43.371 -51.479 25.294 1.00 56.56 159 HIS A N 1
ATOM 1328 C CA . HIS A 1 159 ? 43.043 -52.883 25.554 1.00 56.56 159 HIS A CA 1
ATOM 1329 C C . HIS A 1 159 ? 44.066 -53.913 25.061 1.00 56.56 159 HIS A C 1
ATOM 1331 O O . HIS A 1 159 ? 43.925 -55.087 25.398 1.00 56.56 159 HIS A O 1
ATOM 1337 N N . ASN A 1 160 ? 45.097 -53.524 24.303 1.00 51.66 160 ASN A N 1
ATOM 1338 C CA . ASN A 1 160 ? 46.154 -54.466 23.932 1.00 51.66 160 ASN A CA 1
ATOM 1339 C C . ASN A 1 160 ? 47.533 -53.800 23.755 1.00 51.66 160 ASN A C 1
ATOM 1341 O O . ASN A 1 160 ? 48.031 -53.679 22.632 1.00 51.66 160 ASN A O 1
ATOM 1345 N N . PRO A 1 161 ? 48.172 -53.352 24.853 1.00 57.19 161 PRO A N 1
ATOM 1346 C CA . PRO A 1 161 ? 49.505 -52.751 24.789 1.00 57.19 161 PRO A CA 1
ATOM 1347 C C . PRO A 1 161 ? 50.563 -53.721 24.234 1.00 57.19 161 PRO A C 1
ATOM 1349 O O . PRO A 1 161 ? 51.545 -53.279 23.640 1.00 57.19 161 PRO A O 1
ATOM 1352 N N . TYR A 1 162 ? 50.344 -55.033 24.366 1.00 56.16 162 TYR A N 1
ATOM 1353 C CA . TYR A 1 162 ? 51.275 -56.065 23.910 1.00 56.16 162 TYR A CA 1
ATOM 1354 C C . TYR A 1 162 ? 51.247 -56.263 22.387 1.00 56.16 162 TYR A C 1
ATOM 1356 O O . TYR A 1 162 ? 52.310 -56.287 21.770 1.00 56.16 162 TYR A O 1
ATOM 1364 N N . GLN A 1 163 ? 50.067 -56.276 21.748 1.00 55.56 163 GLN A N 1
ATOM 1365 C CA . GLN A 1 163 ? 49.985 -56.369 20.278 1.00 55.56 163 GLN A CA 1
ATOM 1366 C C . GLN A 1 163 ? 50.591 -55.150 19.565 1.00 55.56 163 GLN A C 1
ATOM 1368 O O . GLN A 1 163 ? 51.166 -55.285 18.485 1.00 55.56 163 GLN A O 1
ATOM 1373 N N . TYR A 1 164 ? 50.510 -53.960 20.167 1.00 52.94 164 TYR A N 1
ATOM 1374 C CA . TYR A 1 164 ? 51.103 -52.753 19.583 1.00 52.94 164 TYR A CA 1
ATOM 1375 C C . TYR A 1 164 ? 52.636 -52.738 19.719 1.00 52.94 164 TYR A C 1
ATOM 1377 O O . TYR A 1 164 ? 53.335 -52.290 18.810 1.00 52.94 164 TYR A O 1
ATOM 1385 N N . ALA A 1 165 ? 53.177 -53.261 20.824 1.00 57.16 165 ALA A N 1
ATOM 1386 C CA . ALA A 1 165 ? 54.621 -53.392 21.013 1.00 57.16 165 ALA A CA 1
ATOM 1387 C C . ALA A 1 165 ? 55.241 -54.420 20.051 1.00 57.16 165 ALA A C 1
ATOM 1389 O O . ALA A 1 165 ? 56.315 -54.164 19.512 1.00 57.16 165 ALA A O 1
ATOM 1390 N N . GLU A 1 166 ? 54.558 -55.531 19.760 1.00 54.62 166 GLU A N 1
ATOM 1391 C CA . GLU A 1 166 ? 55.033 -56.521 18.781 1.00 54.62 166 GLU A CA 1
ATOM 1392 C C . GLU A 1 166 ? 55.019 -55.981 17.343 1.00 54.62 166 GLU A C 1
ATOM 1394 O O . GLU A 1 166 ? 55.988 -56.160 16.600 1.00 54.62 166 GLU A O 1
ATOM 1399 N N . GLN A 1 167 ? 53.962 -55.256 16.952 1.00 56.72 167 GLN A N 1
ATOM 1400 C CA . GLN A 1 167 ? 53.827 -54.743 15.584 1.00 56.72 167 GLN A CA 1
ATOM 1401 C C . GLN A 1 167 ? 54.875 -53.668 15.238 1.00 56.72 167 GLN A C 1
ATOM 1403 O O . GLN A 1 167 ? 55.305 -53.575 14.086 1.00 56.72 167 GLN A O 1
ATOM 1408 N N . TYR A 1 168 ? 55.319 -52.873 16.217 1.00 53.50 168 TYR A N 1
ATOM 1409 C CA . TYR A 1 168 ? 56.325 -51.824 16.007 1.00 53.50 168 TYR A CA 1
ATOM 1410 C C . TYR A 1 168 ? 57.731 -52.211 16.485 1.00 53.50 168 TYR A C 1
ATOM 1412 O O . TYR A 1 168 ? 58.707 -51.724 15.917 1.00 53.50 168 TYR A O 1
ATOM 1420 N N . GLY A 1 169 ? 57.870 -53.124 17.449 1.00 55.91 169 GLY A N 1
ATOM 1421 C CA . GLY A 1 169 ? 59.164 -53.639 17.913 1.00 55.91 169 GLY A CA 1
ATOM 1422 C C . GLY A 1 169 ? 59.950 -54.341 16.805 1.00 55.91 169 GLY A C 1
ATOM 1423 O O . GLY A 1 169 ? 61.158 -54.134 16.683 1.00 55.91 169 GLY A O 1
ATOM 1424 N N . ASN A 1 170 ? 59.253 -55.057 15.916 1.00 55.94 170 ASN A N 1
ATOM 1425 C CA . ASN A 1 170 ? 59.860 -55.662 14.727 1.00 55.94 170 ASN A CA 1
ATOM 1426 C C . ASN A 1 170 ? 60.334 -54.630 13.691 1.00 55.94 170 ASN A C 1
ATOM 1428 O O . ASN A 1 170 ? 61.242 -54.914 12.915 1.00 55.94 170 ASN A O 1
ATOM 1432 N N . ARG A 1 171 ? 59.761 -53.419 13.677 1.00 54.66 171 ARG A N 1
ATOM 1433 C CA . ARG A 1 171 ? 60.109 -52.383 12.691 1.00 54.66 171 ARG A CA 1
ATOM 1434 C C . ARG A 1 171 ? 61.355 -51.582 13.065 1.00 54.66 171 ARG A C 1
ATOM 1436 O O . ARG A 1 171 ? 61.989 -51.021 12.179 1.00 54.66 171 ARG A O 1
ATOM 1443 N N . TYR A 1 172 ? 61.700 -51.536 14.352 1.00 54.97 172 TYR A N 1
ATOM 1444 C CA . TYR A 1 172 ? 62.845 -50.776 14.869 1.00 54.97 172 TYR A CA 1
ATOM 1445 C C . TYR A 1 172 ? 64.017 -51.652 15.332 1.00 54.97 172 TYR A C 1
ATOM 1447 O O . TYR A 1 172 ? 64.979 -51.126 15.881 1.00 54.97 172 TYR A O 1
ATOM 1455 N N . GLY A 1 173 ? 63.963 -52.973 15.119 1.00 55.84 173 GLY A N 1
ATOM 1456 C CA . GLY A 1 173 ? 65.100 -53.861 15.393 1.00 55.84 173 GLY A CA 1
ATOM 1457 C C . GLY A 1 173 ? 65.528 -53.914 16.865 1.00 55.84 173 GLY A C 1
ATOM 1458 O O . GLY A 1 173 ? 66.677 -54.232 17.153 1.00 55.84 173 GLY A O 1
ATOM 1459 N N . LEU A 1 174 ? 64.625 -53.609 17.805 1.00 53.88 174 LEU A N 1
ATOM 1460 C CA . LEU A 1 174 ? 64.922 -53.625 19.246 1.00 53.88 174 LEU A CA 1
ATOM 1461 C C . LEU A 1 174 ? 65.038 -55.046 19.827 1.00 53.88 174 LEU A C 1
ATOM 1463 O O . LEU A 1 174 ? 65.502 -55.212 20.952 1.00 53.88 174 LEU A O 1
ATOM 1467 N N . TYR A 1 175 ? 64.682 -56.070 19.048 1.00 51.44 175 TYR A N 1
ATOM 1468 C CA . TYR A 1 175 ? 65.030 -57.460 19.318 1.00 51.44 175 TYR A CA 1
ATOM 1469 C C . TYR A 1 175 ? 66.124 -57.887 18.340 1.00 51.44 175 TYR A C 1
ATOM 1471 O O . TYR A 1 175 ? 65.858 -58.214 17.185 1.00 51.44 175 TYR A O 1
ATOM 1479 N N . GLY A 1 176 ? 67.373 -57.847 18.802 1.00 51.91 176 GLY A N 1
ATOM 1480 C CA . GLY A 1 176 ? 68.498 -58.410 18.063 1.00 51.91 176 GLY A CA 1
ATOM 1481 C C . GLY A 1 176 ? 68.362 -59.936 17.910 1.00 51.91 176 GLY A C 1
ATOM 1482 O O . GLY A 1 176 ? 67.773 -60.595 18.777 1.00 51.91 176 GLY A O 1
ATOM 1483 N N . PRO A 1 177 ? 68.911 -60.525 16.835 1.00 50.50 177 PRO A N 1
ATOM 1484 C CA . PRO A 1 177 ? 68.906 -61.968 16.616 1.00 50.50 177 PRO A CA 1
ATOM 1485 C C . PRO A 1 177 ? 69.828 -62.640 17.646 1.00 50.50 177 PRO A C 1
ATOM 1487 O O . PRO A 1 177 ? 71.037 -62.724 17.464 1.00 50.50 177 PRO A O 1
ATOM 1490 N N . GLY A 1 178 ? 69.262 -63.059 18.778 1.00 56.56 178 GLY A N 1
ATOM 1491 C CA . GLY A 1 178 ? 70.010 -63.703 19.869 1.00 56.56 178 GLY A CA 1
ATOM 1492 C C . GLY A 1 178 ? 69.234 -63.925 21.174 1.00 56.56 178 GLY A C 1
ATOM 1493 O O . GLY A 1 178 ? 69.728 -64.586 22.084 1.00 56.56 178 GLY A O 1
ATOM 1494 N N . GLY A 1 179 ? 68.002 -63.423 21.288 1.00 50.12 179 GLY A N 1
ATOM 1495 C CA . GLY A 1 179 ? 67.189 -63.480 22.511 1.00 50.12 179 GLY A CA 1
ATOM 1496 C C . GLY A 1 179 ? 66.432 -64.788 22.786 1.00 50.12 179 GLY A C 1
ATOM 1497 O O . GLY A 1 179 ? 65.355 -64.722 23.363 1.00 50.12 179 GLY A O 1
ATOM 1498 N N . GLN A 1 180 ? 66.948 -65.961 22.396 1.00 52.94 180 GLN A N 1
ATOM 1499 C CA . GLN A 1 180 ? 66.368 -67.271 22.770 1.00 52.94 180 GLN A CA 1
ATOM 1500 C C . GLN A 1 180 ? 67.120 -67.981 23.922 1.00 52.94 180 GLN A C 1
ATOM 1502 O O . GLN A 1 180 ? 66.783 -69.106 24.275 1.00 52.94 180 GLN A O 1
ATOM 1507 N N . GLY A 1 181 ? 68.115 -67.341 24.553 1.00 51.75 181 GLY A N 1
ATOM 1508 C CA . GLY A 1 181 ? 69.056 -68.027 25.456 1.00 51.75 181 GLY A CA 1
ATOM 1509 C C . GLY A 1 181 ? 68.925 -67.829 26.976 1.00 51.75 181 GLY A C 1
ATOM 1510 O O . GLY A 1 181 ? 69.659 -68.488 27.704 1.00 51.75 181 GLY A O 1
ATOM 1511 N N . TRP A 1 182 ? 68.048 -66.961 27.499 1.00 47.25 182 TRP A N 1
ATOM 1512 C CA . TRP A 1 182 ? 68.153 -66.508 28.907 1.00 47.25 182 TRP A CA 1
ATOM 1513 C C . TRP A 1 182 ? 66.902 -66.693 29.782 1.00 47.25 182 TRP A C 1
ATOM 1515 O O . TRP A 1 182 ? 66.667 -65.900 30.688 1.00 47.25 182 TRP A O 1
ATOM 1525 N N . VAL A 1 183 ? 66.111 -67.752 29.567 1.00 52.06 183 VAL A N 1
ATOM 1526 C CA . VAL A 1 183 ? 65.007 -68.106 30.497 1.00 52.06 183 VAL A CA 1
ATOM 1527 C C . VAL A 1 183 ? 65.157 -69.500 31.133 1.00 52.06 183 VAL A C 1
ATOM 1529 O O . VAL A 1 183 ? 64.538 -69.772 32.154 1.00 52.06 183 VAL A O 1
ATOM 1532 N N . ASN A 1 184 ? 66.075 -70.354 30.663 1.00 49.41 184 ASN A N 1
ATOM 1533 C CA . ASN A 1 184 ? 66.148 -71.754 31.119 1.00 49.41 184 ASN A CA 1
ATOM 1534 C C . ASN A 1 184 ? 67.342 -72.109 32.026 1.00 49.41 184 ASN A C 1
ATOM 1536 O O . ASN A 1 184 ? 67.708 -73.278 32.100 1.00 49.41 184 ASN A O 1
ATOM 1540 N N . ASN A 1 185 ? 67.961 -71.155 32.737 1.00 50.12 185 ASN A N 1
ATOM 1541 C CA . ASN A 1 185 ? 69.157 -71.467 33.543 1.00 50.12 185 ASN A CA 1
ATOM 1542 C C . ASN A 1 185 ? 69.223 -70.850 34.953 1.00 50.12 185 ASN A C 1
ATOM 1544 O O . ASN A 1 185 ? 70.307 -70.615 35.478 1.00 50.12 185 ASN A O 1
ATOM 1548 N N . TYR A 1 186 ? 68.071 -70.641 35.599 1.00 44.41 186 TYR A N 1
ATOM 1549 C CA . TYR A 1 186 ? 68.009 -70.297 37.033 1.00 44.41 186 TYR A CA 1
ATOM 1550 C C . TYR A 1 186 ? 67.246 -71.313 37.900 1.00 44.41 186 TYR A C 1
ATOM 1552 O O . TYR A 1 186 ? 67.110 -71.104 39.099 1.00 44.41 186 TYR A O 1
ATOM 1560 N N . HIS A 1 187 ? 66.808 -72.445 37.336 1.00 49.72 187 HIS A N 1
ATOM 1561 C CA . HIS A 1 187 ? 66.063 -73.475 38.079 1.00 49.72 187 HIS A CA 1
ATOM 1562 C C . HIS A 1 187 ? 66.909 -74.647 38.615 1.00 49.72 187 HIS A C 1
ATOM 1564 O O . HIS A 1 187 ? 66.349 -75.568 39.192 1.00 49.72 187 HIS A O 1
ATOM 1570 N N . ASN A 1 188 ? 68.242 -74.628 38.473 1.00 52.06 188 ASN A N 1
ATOM 1571 C CA . ASN A 1 188 ? 69.092 -75.783 38.815 1.00 52.06 188 ASN A CA 1
ATOM 1572 C C . ASN A 1 188 ? 70.343 -75.448 39.648 1.00 52.06 188 ASN A C 1
ATOM 1574 O O . ASN A 1 188 ? 71.387 -76.078 39.486 1.00 52.06 188 ASN A O 1
ATOM 1578 N N . ARG A 1 189 ? 70.271 -74.465 40.558 1.00 48.28 189 ARG A N 1
ATOM 1579 C CA . ARG A 1 189 ? 71.407 -74.176 41.459 1.00 48.28 189 ARG A CA 1
ATOM 1580 C C . ARG A 1 189 ? 71.110 -74.104 42.957 1.00 48.28 189 ARG A C 1
ATOM 1582 O O . ARG A 1 189 ? 72.041 -73.844 43.703 1.00 48.28 189 ARG A O 1
ATOM 1589 N N . TYR A 1 190 ? 69.889 -74.419 43.396 1.00 46.38 190 TYR A N 1
ATOM 1590 C CA . TYR A 1 190 ? 69.573 -74.687 44.808 1.00 46.38 190 TYR A CA 1
ATOM 1591 C C . TYR A 1 190 ? 68.405 -75.681 44.915 1.00 46.38 190 TYR A C 1
ATOM 1593 O O . TYR A 1 190 ? 67.248 -75.262 44.972 1.00 46.38 190 TYR A O 1
ATOM 1601 N N . PRO A 1 191 ? 68.662 -77.001 44.909 1.00 47.72 191 PRO A N 1
ATOM 1602 C CA . PRO A 1 191 ? 67.658 -77.959 45.321 1.00 47.72 191 PRO A CA 1
ATOM 1603 C C . PRO A 1 191 ? 67.589 -77.913 46.849 1.00 47.72 191 PRO A C 1
ATOM 1605 O O . PRO A 1 191 ? 68.616 -77.985 47.521 1.00 47.72 191 PRO A O 1
ATOM 1608 N N . ASN A 1 192 ? 66.374 -77.845 47.384 1.00 50.78 192 ASN A N 1
ATOM 1609 C CA . ASN A 1 192 ? 66.077 -78.091 48.793 1.00 50.78 192 ASN A CA 1
ATOM 1610 C C . ASN A 1 192 ? 66.339 -76.929 49.767 1.00 50.78 192 ASN A C 1
ATOM 1612 O O . ASN A 1 192 ? 67.209 -77.013 50.629 1.00 50.78 192 ASN A O 1
ATOM 1616 N N . GLN A 1 193 ? 65.499 -75.891 49.706 1.00 45.62 193 GLN A N 1
ATOM 1617 C CA . GLN A 1 193 ? 65.124 -75.147 50.911 1.00 45.62 193 GLN A CA 1
ATOM 1618 C C . GLN A 1 193 ? 63.615 -74.877 50.911 1.00 45.62 193 GLN A C 1
ATOM 1620 O O . GLN A 1 193 ? 63.105 -74.005 50.209 1.00 45.62 193 GLN A O 1
ATOM 1625 N N . ASN A 1 194 ? 62.910 -75.671 51.718 1.00 52.31 194 ASN A N 1
ATOM 1626 C CA . ASN A 1 194 ? 61.575 -75.373 52.216 1.00 52.31 194 ASN A CA 1
ATOM 1627 C C . ASN A 1 194 ? 61.623 -74.056 52.999 1.00 52.31 194 ASN A C 1
ATOM 1629 O O . ASN A 1 194 ? 61.956 -74.054 54.182 1.00 52.31 194 ASN A O 1
ATOM 1633 N N . TYR A 1 195 ? 61.240 -72.954 52.365 1.00 45.59 195 TYR A N 1
ATOM 1634 C CA . TYR A 1 195 ? 60.760 -71.789 53.095 1.00 45.59 195 TYR A CA 1
ATOM 1635 C C . TYR A 1 195 ? 59.289 -71.598 52.784 1.00 45.59 195 TYR A C 1
ATOM 1637 O O . TYR A 1 195 ? 58.886 -71.010 51.783 1.00 45.59 195 TYR A O 1
ATOM 1645 N N . ALA A 1 196 ? 58.494 -72.152 53.695 1.00 43.50 196 ALA A N 1
ATOM 1646 C CA . ALA A 1 196 ? 57.163 -71.670 53.965 1.00 43.50 196 ALA A CA 1
ATOM 1647 C C . ALA A 1 196 ? 57.210 -70.151 54.193 1.00 43.50 196 ALA A C 1
ATOM 1649 O O . ALA A 1 196 ? 58.107 -69.610 54.841 1.00 43.50 196 ALA A O 1
ATOM 1650 N N . TRP A 1 197 ? 56.219 -69.493 53.614 1.00 38.41 197 TRP A N 1
ATOM 1651 C CA . TRP A 1 197 ? 55.932 -68.076 53.684 1.00 38.41 197 TRP A CA 1
ATOM 1652 C C . TRP A 1 197 ? 56.031 -67.517 55.109 1.00 38.41 197 TRP A C 1
ATOM 1654 O O . TRP A 1 197 ? 55.226 -67.857 55.972 1.00 38.41 197 TRP A O 1
ATOM 1664 N N . ASN A 1 198 ? 56.957 -66.584 55.326 1.00 43.00 198 ASN A N 1
ATOM 1665 C CA . ASN A 1 198 ? 56.798 -65.565 56.358 1.00 43.00 198 ASN A CA 1
ATOM 1666 C C . ASN A 1 198 ? 56.732 -64.199 55.670 1.00 43.00 198 ASN A C 1
ATOM 1668 O O . ASN A 1 198 ? 57.741 -63.549 55.399 1.00 43.00 198 ASN A O 1
ATOM 1672 N N . THR A 1 199 ? 55.511 -63.802 55.321 1.00 55.00 199 THR A N 1
ATOM 1673 C CA . THR A 1 199 ? 55.160 -62.484 54.789 1.00 55.00 199 THR A CA 1
ATOM 1674 C C . THR A 1 199 ? 55.176 -61.449 55.907 1.00 55.00 199 THR A C 1
ATOM 1676 O O . THR A 1 199 ? 54.126 -60.968 56.327 1.00 55.00 199 THR A O 1
ATOM 1679 N N . ASN A 1 200 ? 56.360 -61.110 56.408 1.00 49.81 200 ASN A N 1
ATOM 1680 C CA . ASN A 1 200 ? 56.518 -59.920 57.236 1.00 49.81 200 ASN A CA 1
ATOM 1681 C C . ASN A 1 200 ? 57.933 -59.348 57.138 1.00 49.81 200 ASN A C 1
ATOM 1683 O O . ASN A 1 200 ? 58.701 -59.294 58.094 1.00 49.81 200 ASN A O 1
ATOM 1687 N N . SER A 1 201 ? 58.269 -58.876 55.943 1.00 46.91 201 SER A N 1
ATOM 1688 C CA . SER A 1 201 ? 59.311 -57.875 55.766 1.00 46.91 201 SER A CA 1
ATOM 1689 C C . SER A 1 201 ? 58.882 -56.900 54.676 1.00 46.91 201 SER A C 1
ATOM 1691 O O . SER A 1 201 ? 58.766 -57.231 53.502 1.00 46.91 201 SER A O 1
ATOM 1693 N N . ASN A 1 202 ? 58.554 -55.694 55.132 1.00 50.81 202 ASN A N 1
ATOM 1694 C CA . ASN A 1 202 ? 58.610 -54.414 54.432 1.00 50.81 202 ASN A CA 1
ATOM 1695 C C . ASN A 1 202 ? 59.339 -54.444 53.067 1.00 50.81 202 ASN A C 1
ATOM 1697 O O . ASN A 1 202 ? 60.509 -54.082 52.967 1.00 50.81 202 ASN A O 1
ATOM 1701 N N . TRP A 1 203 ? 58.613 -54.761 51.991 1.00 43.31 203 TRP A N 1
ATOM 1702 C CA . TRP A 1 203 ? 59.025 -54.503 50.602 1.00 43.31 203 TRP A CA 1
ATOM 1703 C C . TR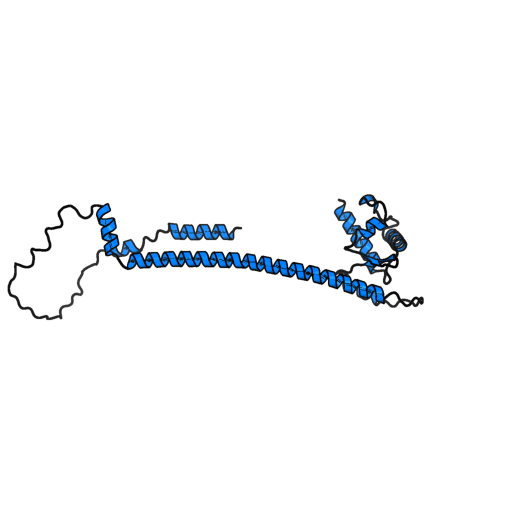P A 1 203 ? 58.635 -53.088 50.161 1.00 43.31 203 TRP A C 1
ATOM 1705 O O . TRP A 1 203 ? 58.147 -52.858 49.058 1.00 43.31 203 TRP A O 1
ATOM 1715 N N . ASN A 1 204 ? 58.894 -52.112 51.029 1.00 48.41 204 ASN A N 1
ATOM 1716 C CA . ASN A 1 204 ? 58.889 -50.699 50.671 1.00 48.41 204 ASN A CA 1
ATOM 1717 C C . ASN A 1 204 ? 60.309 -50.261 50.293 1.00 48.41 204 ASN A C 1
ATOM 1719 O O . ASN A 1 204 ? 60.842 -49.301 50.837 1.00 48.41 204 ASN A O 1
ATOM 1723 N N . GLN A 1 205 ? 60.941 -50.984 49.364 1.00 46.94 205 GLN A N 1
ATOM 1724 C CA . GLN A 1 205 ? 62.149 -50.522 48.684 1.00 46.94 205 GLN A CA 1
ATOM 1725 C C . GLN A 1 205 ? 62.134 -50.949 47.210 1.00 46.94 205 GLN A C 1
ATOM 1727 O O . GLN A 1 205 ? 62.468 -52.068 46.845 1.00 46.94 205 GLN A O 1
ATOM 1732 N N . GLY A 1 206 ? 61.770 -49.993 46.354 1.00 52.62 206 GLY A N 1
ATOM 1733 C CA . GLY A 1 206 ? 62.631 -49.657 45.223 1.00 52.62 206 GLY A CA 1
ATOM 1734 C C . GLY A 1 206 ? 62.644 -50.582 44.009 1.00 52.62 206 GLY A C 1
ATOM 1735 O O . GLY A 1 206 ? 63.719 -50.956 43.555 1.00 52.62 206 GLY A O 1
ATOM 1736 N N . HIS A 1 207 ? 61.501 -50.795 43.359 1.00 41.84 207 HIS A N 1
ATOM 1737 C CA . HIS A 1 207 ? 61.494 -50.953 41.901 1.00 41.84 207 HIS A CA 1
ATOM 1738 C C . HIS A 1 207 ? 60.745 -49.781 41.276 1.00 41.84 207 HIS A C 1
ATOM 1740 O O . HIS A 1 207 ? 59.525 -49.787 41.112 1.00 41.84 207 HIS A O 1
ATOM 1746 N N . ARG A 1 208 ? 61.517 -48.734 40.955 1.00 53.50 208 ARG A N 1
ATOM 1747 C CA . ARG A 1 208 ? 61.085 -47.670 40.050 1.00 53.50 208 ARG A CA 1
ATOM 1748 C C . ARG A 1 208 ? 60.664 -48.349 38.750 1.00 53.50 208 ARG A C 1
ATOM 1750 O O . ARG A 1 208 ? 61.503 -48.910 38.050 1.00 53.50 208 ARG A O 1
ATOM 1757 N N . ARG A 1 209 ? 59.366 -48.330 38.439 1.00 50.59 209 ARG A N 1
ATOM 1758 C CA . ARG A 1 209 ? 58.913 -48.643 37.082 1.00 50.59 209 ARG A CA 1
ATOM 1759 C C . ARG A 1 209 ? 59.654 -47.690 36.137 1.00 50.59 209 ARG A C 1
ATOM 1761 O O . ARG A 1 209 ? 59.736 -46.503 36.456 1.00 50.59 209 ARG A O 1
ATOM 1768 N N . PRO A 1 210 ? 60.236 -48.179 35.035 1.00 51.38 210 PRO A N 1
ATOM 1769 C CA . PRO A 1 210 ? 61.053 -47.336 34.186 1.00 51.38 210 PRO A CA 1
ATOM 1770 C C . PRO A 1 210 ? 60.192 -46.222 33.571 1.00 51.38 210 PRO A C 1
ATOM 1772 O O . PRO A 1 210 ? 59.097 -46.447 33.054 1.00 51.38 210 PRO A O 1
ATOM 1775 N N . GLU A 1 211 ? 60.700 -44.999 33.693 1.00 48.81 211 GLU A N 1
ATOM 1776 C CA . GLU A 1 211 ? 60.012 -43.718 33.466 1.00 48.81 211 GLU A CA 1
ATOM 1777 C C . GLU A 1 211 ? 59.436 -43.554 32.048 1.00 48.81 211 GLU A C 1
ATOM 1779 O O . GLU A 1 211 ? 58.528 -42.752 31.822 1.00 48.81 211 GLU A O 1
ATOM 1784 N N . TRP A 1 212 ? 59.896 -44.363 31.087 1.00 52.34 212 TRP A N 1
ATOM 1785 C CA . TRP A 1 212 ? 59.397 -44.339 29.712 1.00 52.34 212 TRP A CA 1
ATOM 1786 C C . TRP A 1 212 ? 57.909 -44.701 29.600 1.00 52.34 212 TRP A C 1
ATOM 1788 O O . TRP A 1 212 ? 57.252 -44.235 28.672 1.00 52.34 212 TRP A O 1
ATOM 1798 N N . TYR A 1 213 ? 57.339 -45.431 30.567 1.00 44.62 213 TYR A N 1
ATOM 1799 C CA . TYR A 1 213 ? 55.922 -45.817 30.535 1.00 44.62 213 TYR A CA 1
ATOM 1800 C C . TYR A 1 213 ? 54.960 -44.631 30.754 1.00 44.62 213 TYR A C 1
ATOM 1802 O O . TYR A 1 213 ? 53.837 -44.645 30.253 1.00 44.62 213 TYR A O 1
ATOM 1810 N N . TYR A 1 214 ? 55.391 -43.572 31.452 1.00 47.50 214 TYR A N 1
ATOM 1811 C CA . TYR A 1 214 ? 54.562 -42.378 31.682 1.00 47.50 214 TYR A CA 1
ATOM 1812 C C . TYR A 1 214 ? 54.693 -41.313 30.584 1.00 47.50 214 TYR A C 1
ATOM 1814 O O . TYR A 1 214 ? 53.793 -40.484 30.431 1.00 47.50 214 TYR A O 1
ATOM 1822 N N . ASN A 1 215 ? 55.760 -41.350 29.778 1.00 48.69 215 ASN A N 1
ATOM 1823 C CA . ASN A 1 215 ? 55.983 -40.348 28.731 1.00 48.69 215 ASN A CA 1
ATOM 1824 C C . ASN A 1 215 ? 55.337 -40.693 27.381 1.00 48.69 215 ASN A C 1
ATOM 1826 O O . ASN A 1 215 ? 55.069 -39.786 26.595 1.00 48.69 215 ASN A O 1
ATOM 1830 N N . SER A 1 216 ? 54.986 -41.954 27.115 1.00 47.47 216 SER A N 1
ATOM 1831 C CA . SER A 1 216 ? 54.308 -42.326 25.860 1.00 47.47 216 SER A CA 1
ATOM 1832 C C . SER A 1 216 ? 52.825 -41.932 25.826 1.00 47.47 216 SER A C 1
ATOM 1834 O O . SER A 1 216 ? 52.280 -41.683 24.753 1.00 47.47 216 SER A O 1
ATOM 1836 N N . ALA A 1 217 ? 52.163 -41.819 26.984 1.00 47.38 217 ALA A N 1
ATOM 1837 C CA . ALA A 1 217 ? 50.745 -41.444 27.065 1.00 47.38 217 ALA A CA 1
ATOM 1838 C C . ALA A 1 217 ? 50.493 -39.931 26.899 1.00 47.38 217 ALA A C 1
ATOM 1840 O O . ALA A 1 217 ? 49.353 -39.515 26.699 1.00 47.38 217 ALA A O 1
ATOM 1841 N N . LYS A 1 218 ? 51.546 -39.101 26.951 1.00 48.44 218 LYS A N 1
ATOM 1842 C CA . LYS A 1 218 ? 51.451 -37.638 26.815 1.00 48.44 218 LYS A CA 1
ATOM 1843 C C . LYS A 1 218 ? 51.670 -37.110 25.398 1.00 48.44 218 LYS A C 1
ATOM 1845 O O . LYS A 1 218 ? 51.508 -35.913 25.182 1.00 48.44 218 LYS A O 1
ATOM 1850 N N . ILE A 1 219 ? 51.950 -37.967 24.416 1.00 50.94 219 ILE A N 1
ATOM 1851 C CA . ILE A 1 219 ? 52.044 -37.551 23.009 1.00 50.94 219 ILE A CA 1
ATOM 1852 C C . ILE A 1 219 ? 50.671 -37.718 22.340 1.00 50.94 219 ILE A C 1
ATOM 1854 O O . ILE A 1 219 ? 50.498 -38.440 21.360 1.00 50.94 219 ILE A O 1
ATOM 1858 N N . ILE A 1 220 ? 49.655 -37.042 22.878 1.00 53.06 220 ILE A N 1
ATOM 1859 C CA . ILE A 1 220 ? 48.519 -36.636 22.048 1.00 53.06 220 ILE A CA 1
ATOM 1860 C C . ILE A 1 220 ? 49.051 -35.447 21.257 1.00 53.06 220 ILE A C 1
ATOM 1862 O O . ILE A 1 220 ? 49.289 -34.387 21.831 1.00 53.06 220 ILE A O 1
ATOM 1866 N N . GLN A 1 221 ? 49.335 -35.652 19.969 1.00 54.88 221 GLN A N 1
ATOM 1867 C CA . GLN A 1 221 ? 49.901 -34.598 19.136 1.00 54.88 221 GLN A CA 1
ATOM 1868 C C . GLN A 1 221 ? 49.013 -33.336 19.211 1.00 54.88 221 GLN A C 1
ATOM 1870 O O . GLN A 1 221 ? 47.831 -33.413 18.860 1.00 54.88 221 GLN A O 1
ATOM 1875 N N . PRO A 1 222 ? 49.551 -32.172 19.624 1.00 55.78 222 PRO A N 1
ATOM 1876 C CA . PRO A 1 222 ? 48.796 -30.916 19.684 1.00 55.78 222 PRO A CA 1
ATOM 1877 C C . PRO A 1 222 ? 48.263 -30.463 18.310 1.00 55.78 222 PRO A C 1
ATOM 1879 O O . PRO A 1 222 ? 47.399 -29.592 18.245 1.00 55.78 222 PRO A O 1
ATOM 1882 N N . SER A 1 223 ? 48.720 -31.091 17.221 1.00 59.25 223 SER A N 1
ATOM 1883 C CA . SER A 1 223 ? 48.285 -30.839 15.845 1.00 59.25 223 SER A CA 1
ATOM 1884 C C . SER A 1 223 ? 46.817 -31.182 15.577 1.00 59.25 223 SER A C 1
ATOM 1886 O O . SER A 1 223 ? 46.186 -30.525 14.755 1.00 59.25 223 SER A O 1
ATOM 1888 N N . LEU A 1 224 ? 46.237 -32.177 16.258 1.00 55.97 224 LEU A N 1
ATOM 1889 C CA . LEU A 1 224 ? 44.831 -32.547 16.037 1.00 55.97 224 LEU A CA 1
ATOM 1890 C C . LEU A 1 224 ? 43.866 -31.581 16.726 1.00 55.97 224 LEU A C 1
ATOM 1892 O O . LEU A 1 224 ? 42.819 -31.257 16.172 1.00 55.97 224 LEU A O 1
ATOM 1896 N N . ILE A 1 225 ? 44.234 -31.079 17.906 1.00 64.44 225 ILE A N 1
ATOM 1897 C CA . ILE A 1 225 ? 43.433 -30.082 18.623 1.00 64.44 225 ILE A CA 1
ATOM 1898 C C . ILE A 1 225 ? 43.475 -28.751 17.863 1.00 64.44 225 ILE A C 1
ATOM 1900 O O . ILE A 1 225 ? 42.432 -28.133 17.666 1.00 64.44 225 ILE A O 1
ATOM 1904 N N . SER A 1 226 ? 44.641 -28.341 17.351 1.00 68.00 226 SER A N 1
ATOM 1905 C CA . SER A 1 226 ? 44.748 -27.113 16.554 1.00 68.00 226 SER A CA 1
ATOM 1906 C C . SER A 1 226 ? 43.988 -27.188 15.222 1.00 68.00 226 SER A C 1
ATOM 1908 O O . SER A 1 226 ? 43.374 -26.199 14.828 1.00 68.00 226 SER A O 1
ATOM 1910 N N . LEU A 1 227 ? 43.935 -28.355 14.564 1.00 63.69 227 LEU A N 1
ATOM 1911 C CA . LEU A 1 227 ? 43.110 -28.582 13.365 1.00 63.69 227 LEU A CA 1
ATOM 1912 C C . LEU A 1 227 ? 41.601 -28.495 13.651 1.00 63.69 227 LEU A C 1
ATOM 1914 O O . LEU A 1 227 ? 40.849 -27.942 12.845 1.00 63.69 227 LEU A O 1
ATOM 1918 N N . ILE A 1 228 ? 41.153 -28.981 14.812 1.00 69.31 228 ILE A N 1
ATOM 1919 C CA . ILE A 1 228 ? 39.754 -28.841 15.247 1.00 69.31 228 ILE A CA 1
ATOM 1920 C C . ILE A 1 228 ? 39.423 -27.365 15.520 1.00 69.31 228 ILE A C 1
ATOM 1922 O O . ILE A 1 228 ? 38.381 -26.889 15.082 1.00 69.31 228 ILE A O 1
ATOM 1926 N N . PHE A 1 229 ? 40.321 -26.605 16.154 1.00 70.06 229 PHE A N 1
ATOM 1927 C CA . PHE A 1 229 ? 40.110 -25.168 16.380 1.00 70.06 229 PHE A CA 1
ATOM 1928 C C . PHE A 1 229 ? 40.121 -24.342 15.082 1.00 70.06 229 PHE A C 1
ATOM 1930 O O . PHE A 1 229 ? 39.292 -23.446 14.923 1.00 70.06 229 PHE A O 1
ATOM 1937 N N . LEU A 1 230 ? 40.997 -24.661 14.123 1.00 67.25 230 LEU A N 1
ATOM 1938 C CA . LEU A 1 230 ? 41.048 -23.980 12.820 1.00 67.25 230 LEU A CA 1
ATOM 1939 C C . LEU A 1 230 ? 39.793 -24.232 11.976 1.00 67.25 230 LEU A C 1
ATOM 1941 O O . LEU A 1 230 ? 39.272 -23.306 11.354 1.00 67.25 230 LEU A O 1
ATOM 1945 N N . THR A 1 2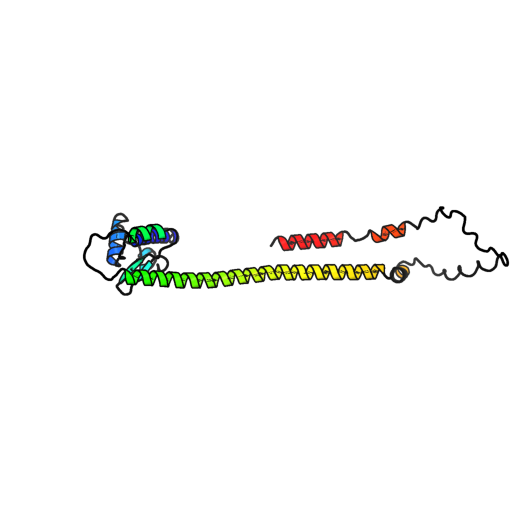31 ? 39.271 -25.460 11.989 1.00 64.75 231 THR A N 1
ATOM 1946 C CA . THR A 1 231 ? 38.012 -25.785 11.297 1.00 64.75 231 THR A CA 1
ATOM 1947 C C . THR A 1 231 ? 36.801 -25.140 11.977 1.00 64.75 231 THR A C 1
ATOM 1949 O O . THR A 1 231 ? 35.895 -24.685 11.282 1.00 64.75 231 THR A O 1
ATOM 1952 N N . PHE A 1 232 ? 36.810 -24.992 13.307 1.00 67.44 232 PHE A N 1
ATOM 1953 C CA . PHE A 1 232 ? 35.762 -24.272 14.040 1.00 67.44 232 PHE A CA 1
ATOM 1954 C C . PHE A 1 232 ? 35.726 -22.770 13.709 1.00 67.44 232 PHE A C 1
ATOM 1956 O O . PHE A 1 232 ? 34.647 -22.223 13.482 1.00 67.44 232 PHE A O 1
ATOM 1963 N N . SER A 1 233 ? 36.889 -22.111 13.615 1.00 68.06 233 SER A N 1
ATOM 1964 C CA . SER A 1 233 ? 36.969 -20.682 13.260 1.00 68.06 233 SER A CA 1
ATOM 1965 C C . SER A 1 233 ? 36.525 -20.390 11.823 1.00 68.06 233 SER A C 1
ATOM 1967 O O . SER A 1 233 ? 35.850 -19.388 11.579 1.00 68.06 233 SER A O 1
ATOM 1969 N N . LEU A 1 234 ? 36.856 -21.267 10.869 1.00 62.38 234 LEU A N 1
ATOM 1970 C CA . LEU A 1 234 ? 36.470 -21.095 9.462 1.00 62.38 234 LEU A CA 1
ATOM 1971 C C . LEU A 1 234 ? 34.960 -21.262 9.231 1.00 62.38 234 LEU A C 1
ATOM 1973 O O . LEU A 1 234 ? 34.399 -20.570 8.387 1.00 62.38 234 LEU A O 1
ATOM 1977 N N . VAL A 1 235 ? 34.291 -22.130 9.995 1.00 65.06 235 VAL A N 1
ATOM 1978 C CA . VAL A 1 235 ? 32.840 -22.375 9.867 1.00 65.06 235 VAL A CA 1
ATOM 1979 C C . VAL A 1 235 ? 31.998 -21.274 10.523 1.00 65.06 235 VAL A C 1
ATOM 1981 O O . VAL A 1 235 ? 30.865 -21.055 10.108 1.00 65.06 235 VAL A O 1
ATOM 1984 N N . PHE A 1 236 ? 32.531 -20.556 11.516 1.00 61.38 236 PHE A N 1
ATOM 1985 C CA . PHE A 1 236 ? 31.824 -19.451 12.181 1.00 61.38 236 PHE A CA 1
ATOM 1986 C C . PHE A 1 236 ? 32.035 -18.073 11.537 1.00 61.38 236 PHE A C 1
ATOM 1988 O O . PHE A 1 236 ? 31.365 -17.121 11.931 1.00 61.38 236 PHE A O 1
ATOM 1995 N N . SER A 1 237 ? 32.937 -17.957 10.558 1.00 59.41 237 SER A N 1
ATOM 1996 C CA . SER A 1 237 ? 33.242 -16.682 9.886 1.00 59.41 237 SER A CA 1
ATOM 1997 C C . SER A 1 237 ? 32.437 -16.439 8.594 1.00 59.41 237 SER A C 1
ATOM 1999 O O . SER A 1 237 ? 32.657 -15.425 7.937 1.00 59.41 237 SER A O 1
ATOM 2001 N N . PHE A 1 238 ? 31.502 -17.331 8.240 1.00 50.56 238 PHE A N 1
ATOM 2002 C CA . PHE A 1 238 ? 30.589 -17.231 7.088 1.00 50.56 238 PHE A CA 1
ATOM 2003 C C . PHE A 1 238 ? 29.127 -17.434 7.518 1.00 50.56 238 PHE A C 1
ATOM 2005 O O . PHE A 1 238 ? 28.236 -16.778 6.930 1.00 50.56 238 PHE A O 1
#

Secondary structure (DSSP, 8-state):
-HHHHHHHHHHHHHHHHHH-TT-B-HHHHHHHHHHHTTTPPP--GGGT-SSHHHHHHH-TTTEEE-TTS-EEEPPPTTTHHHHHHHHHSPP------STHHHHHHHHHHHHHHHHHHHHHHHHHHHHHHHHHHHHHHHHHHHHHHHHHHHHHHHHHHHS-HHHHHHHHHTTTT-S-TTTTSSSSSSSSS-----------S---S-----THHHHGGG---HHHHHHHHHHHHHHH--

Sequence (238 aa):
MTLSLLNEIKIEIRSLLISSKNGLTEDELCHDYSLFNSQRLLPYDIFGYSTITDFLNSLTDILYRSSDGYIYPIVDQTTEHIFKFVQQQRTKKKTINTKQTSFVYYQQEYNYVRQEKVSKMTKIQNFIQSIRSMKKFLFLLVVCLLISITESNRHRRQHNPYQYAEQYGNRYGLYGPGGQGWVNNYHNRYPNQNYAWNTNSNWNQGHRRPEWYYNSAKIIQPSLISLIFLTFSLVFSF

Mean predicted aligned error: 19.51 Å